Protein AF-A0A3Q9EYJ3-F1 (afdb_monomer)

Organism: NCBI:txid2496836

Solvent-accessible surface area (backbone atoms only — not comparable to full-atom values): 14145 Å² total; per-residue (Å²): 140,79,83,83,79,80,83,79,75,76,75,66,87,53,60,78,46,63,48,56,44,74,42,29,19,68,91,49,73,28,32,34,33,40,32,33,51,55,53,53,91,95,39,65,66,57,100,63,68,48,76,77,42,78,38,54,35,31,32,94,87,66,43,70,45,53,66,68,69,48,32,32,54,24,51,42,71,38,76,89,63,71,30,32,41,32,25,21,28,32,34,33,86,80,61,40,54,54,50,36,36,35,23,38,81,74,21,42,55,72,50,71,46,65,74,63,74,72,48,47,47,35,62,48,97,89,66,47,82,64,30,8,37,36,56,94,33,19,34,26,15,46,37,62,46,93,86,42,56,31,37,37,38,27,26,28,22,14,35,52,75,76,42,54,55,53,31,78,83,33,50,8,54,10,44,37,38,35,26,34,57,87,80,29,44,78,75,48,77,43,78,45,78,29,28,30,38,58,81,59,87,73,68,68,86,85,62,75,53,31,56,39,53,30,41,40,77,52,63,76,41,96,87,72,23,37,29,36,35,37,30,21,49,23,68,92,50,50,57,49,34,60,68,43,79,46,83,44,76,48,70,88,73,91,73,84,80,127

Mean predicted aligned error: 9.52 Å

Sequence (258 aa):
MRPARVLSGGLKAAALLVAVSDDRSENGKARFYTLRLPLHGTAFAHDWPEVESLTVLDDVTGEPFAPKAVDPEAIRWTPGGRSLLWTSEGAANSGQPALVREASPSGAYERELPLPESYAPVRSADGKLVAGVRNNQALEGLTLTPDGRKAVTVTENALVQDGPAASLTAKSPSRLLVTDRRTGEALAEHVYEVDPVSDAPTAPLPAPVNNVEGITWGPNLPGGSRSLVLVSDDNFGFNSGLTKFHLLSVGRGLTKHS

Structure (mmCIF, N/CA/C/O backbone):
data_AF-A0A3Q9EYJ3-F1
#
_entry.id   AF-A0A3Q9EYJ3-F1
#
loop_
_atom_site.group_PDB
_atom_site.id
_atom_site.type_symbol
_atom_site.label_atom_id
_atom_site.label_alt_id
_atom_site.label_comp_id
_atom_site.label_asym_id
_atom_site.label_entity_id
_atom_site.label_seq_id
_atom_site.pdbx_PDB_ins_code
_atom_sit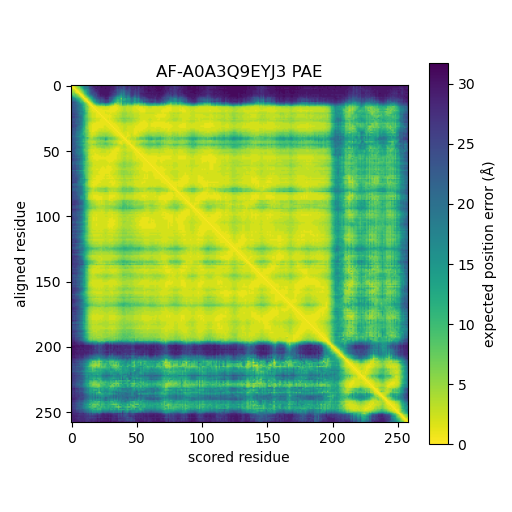e.Cartn_x
_atom_site.Cartn_y
_atom_site.Cartn_z
_atom_site.occupancy
_atom_site.B_iso_or_equiv
_atom_site.auth_seq_id
_atom_site.auth_comp_id
_atom_site.auth_asym_id
_atom_site.auth_atom_id
_atom_site.pdbx_PDB_model_num
ATOM 1 N N . MET A 1 1 ? 26.636 -5.175 -54.920 1.00 36.00 1 MET A N 1
ATOM 2 C CA . MET A 1 1 ? 26.708 -6.225 -53.885 1.00 36.00 1 MET A CA 1
ATOM 3 C C . MET A 1 1 ? 27.224 -5.562 -52.608 1.00 36.00 1 MET A C 1
ATOM 5 O O . MET A 1 1 ? 28.394 -5.221 -52.545 1.00 36.00 1 MET A O 1
ATOM 9 N N . ARG A 1 2 ? 26.332 -5.209 -51.671 1.00 25.05 2 ARG A N 1
ATOM 10 C CA . ARG A 1 2 ? 26.698 -4.665 -50.348 1.00 25.05 2 ARG A CA 1
ATOM 11 C C . ARG A 1 2 ? 26.652 -5.826 -49.348 1.00 25.05 2 ARG A C 1
ATOM 13 O O . ARG A 1 2 ? 25.727 -6.630 -49.469 1.00 25.05 2 ARG A O 1
ATOM 20 N N . PRO A 1 3 ? 27.601 -5.952 -48.409 1.00 30.25 3 PRO A N 1
ATOM 21 C CA . PRO A 1 3 ? 27.578 -7.054 -47.462 1.00 30.25 3 PRO A CA 1
ATOM 22 C C . PRO A 1 3 ? 26.399 -6.882 -46.499 1.00 30.25 3 PRO A C 1
ATOM 24 O O . PRO A 1 3 ? 26.091 -5.774 -46.054 1.00 30.25 3 PRO A O 1
ATOM 27 N N . ALA A 1 4 ? 25.730 -7.996 -46.213 1.00 30.11 4 ALA A N 1
ATOM 28 C CA . ALA A 1 4 ? 24.677 -8.084 -45.218 1.00 30.11 4 ALA A CA 1
ATOM 29 C C . ALA A 1 4 ? 25.250 -7.744 -43.837 1.00 30.11 4 ALA A C 1
ATOM 31 O O . ALA A 1 4 ? 26.211 -8.360 -43.377 1.00 30.11 4 ALA A O 1
ATOM 32 N N . ARG A 1 5 ? 24.655 -6.751 -43.173 1.00 31.94 5 ARG A N 1
ATOM 33 C CA . ARG A 1 5 ? 24.918 -6.467 -41.764 1.00 31.94 5 ARG A CA 1
ATOM 34 C C . ARG A 1 5 ? 24.190 -7.541 -40.958 1.00 31.94 5 ARG A C 1
ATOM 36 O O . ARG A 1 5 ? 22.963 -7.574 -40.947 1.00 31.94 5 ARG A O 1
ATOM 43 N N . VAL A 1 6 ? 24.943 -8.435 -40.328 1.00 32.06 6 VAL A N 1
ATOM 44 C CA . VAL A 1 6 ? 24.412 -9.355 -39.319 1.00 32.06 6 VAL A CA 1
ATOM 45 C C . VAL A 1 6 ? 23.941 -8.499 -38.141 1.00 32.06 6 VAL A C 1
ATOM 47 O O . VAL A 1 6 ? 24.752 -7.897 -37.444 1.00 32.06 6 VAL A O 1
ATOM 50 N N . LEU A 1 7 ? 22.625 -8.391 -37.955 1.00 40.22 7 LEU A N 1
ATOM 51 C CA . LEU A 1 7 ? 22.031 -7.887 -36.719 1.00 40.22 7 LEU A CA 1
ATOM 52 C C . LEU A 1 7 ? 22.089 -9.025 -35.696 1.00 40.22 7 LEU A C 1
ATOM 54 O O . LEU A 1 7 ? 21.176 -9.842 -35.604 1.00 40.22 7 LEU A O 1
ATOM 58 N N . SER A 1 8 ? 23.198 -9.122 -34.968 1.00 42.22 8 SER A N 1
ATOM 59 C CA . SER A 1 8 ? 23.311 -10.024 -33.827 1.00 42.22 8 SER A CA 1
ATOM 60 C C . SER A 1 8 ? 22.504 -9.459 -32.653 1.00 42.22 8 SER A C 1
ATOM 62 O O . SER A 1 8 ? 22.900 -8.457 -32.065 1.00 42.22 8 SER A O 1
ATOM 64 N N . GLY A 1 9 ? 21.371 -10.102 -32.351 1.00 39.25 9 GLY A N 1
ATOM 65 C CA . GLY A 1 9 ? 20.702 -10.096 -31.044 1.00 39.25 9 GLY A CA 1
ATOM 66 C C . GLY A 1 9 ? 20.317 -8.729 -30.481 1.00 39.25 9 GLY A C 1
ATOM 67 O O . GLY A 1 9 ? 20.937 -8.261 -29.533 1.00 39.25 9 GLY A O 1
ATOM 68 N N . GLY A 1 10 ? 19.272 -8.102 -31.027 1.00 38.34 10 GLY A N 1
ATOM 69 C CA . GLY A 1 10 ? 18.696 -6.893 -30.433 1.00 38.34 10 GLY A CA 1
ATOM 70 C C . GLY A 1 10 ? 18.220 -7.141 -28.998 1.00 38.34 10 GLY A C 1
ATOM 71 O O . GLY A 1 10 ? 17.573 -8.159 -28.736 1.00 38.34 10 GLY A O 1
ATOM 72 N N . LEU A 1 11 ? 18.520 -6.206 -28.086 1.00 39.34 11 LEU A N 1
ATOM 73 C CA . LEU A 1 11 ? 17.860 -6.136 -26.782 1.00 39.34 11 LEU A CA 1
ATOM 74 C C . LEU A 1 11 ? 16.346 -6.242 -27.010 1.00 39.34 11 LEU A C 1
ATOM 76 O O . LEU A 1 11 ? 15.758 -5.430 -27.727 1.00 39.34 11 LEU A O 1
ATOM 80 N N . LYS A 1 12 ? 15.707 -7.255 -26.419 1.00 45.19 12 LYS A N 1
ATOM 81 C CA . LYS A 1 12 ? 14.246 -7.260 -26.296 1.00 45.19 12 LYS A CA 1
ATOM 82 C C . LYS A 1 12 ? 13.845 -6.115 -25.364 1.00 45.19 12 LYS A C 1
ATOM 84 O O . LYS A 1 12 ? 14.620 -5.754 -24.482 1.00 45.19 12 LYS A O 1
ATOM 89 N N . ALA A 1 13 ? 12.655 -5.550 -25.577 1.00 45.97 13 ALA A N 1
ATOM 90 C CA . ALA A 1 13 ? 12.110 -4.484 -24.740 1.00 45.97 13 ALA A CA 1
ATOM 91 C C . ALA A 1 13 ? 12.243 -4.865 -23.258 1.00 45.97 13 ALA A C 1
ATOM 93 O O . ALA A 1 13 ? 11.673 -5.866 -22.822 1.00 45.97 13 ALA A O 1
ATOM 94 N N . ALA A 1 14 ? 13.047 -4.106 -22.516 1.00 55.81 14 ALA A N 1
ATOM 95 C CA . ALA A 1 14 ? 13.171 -4.287 -21.082 1.00 55.81 14 ALA A CA 1
ATOM 96 C C . ALA A 1 14 ? 11.820 -3.964 -20.429 1.00 55.81 14 ALA A C 1
ATOM 98 O O . ALA A 1 14 ? 11.146 -3.011 -20.826 1.00 55.81 14 ALA A O 1
ATOM 99 N N . ALA A 1 15 ? 11.405 -4.770 -19.454 1.00 62.66 15 ALA A N 1
ATOM 100 C CA . ALA A 1 15 ? 10.234 -4.440 -18.656 1.00 62.66 15 ALA A CA 1
ATOM 101 C C . ALA A 1 15 ? 10.547 -3.192 -17.819 1.00 62.66 15 ALA A C 1
ATOM 103 O O . ALA A 1 15 ? 11.580 -3.147 -17.146 1.00 62.66 15 ALA A O 1
ATOM 104 N N . LEU A 1 16 ? 9.664 -2.193 -17.881 1.00 75.69 16 LEU A N 1
ATOM 105 C CA . LEU A 1 16 ? 9.685 -1.057 -16.966 1.00 75.69 16 LEU A CA 1
ATOM 106 C C . LEU A 1 16 ? 8.936 -1.448 -15.698 1.00 75.69 16 LEU A C 1
ATOM 108 O O . LEU A 1 16 ? 7.763 -1.825 -15.747 1.00 75.69 16 LEU A O 1
ATOM 112 N N . LEU A 1 17 ? 9.631 -1.366 -14.574 1.00 84.88 17 LEU A N 1
ATOM 113 C CA . LEU A 1 17 ? 9.082 -1.582 -13.246 1.00 84.88 17 LEU A CA 1
ATOM 114 C C . LEU A 1 17 ? 8.995 -0.253 -12.504 1.00 84.88 17 LEU A C 1
ATOM 116 O O . LEU A 1 17 ? 9.641 0.729 -12.870 1.00 84.88 17 LEU A O 1
ATOM 120 N N . VAL A 1 18 ? 8.185 -0.238 -11.453 1.00 90.81 18 VAL A N 1
ATOM 121 C CA . VAL A 1 18 ? 8.146 0.860 -10.494 1.00 90.81 18 VAL A CA 1
ATOM 122 C C . VAL A 1 18 ? 8.364 0.313 -9.093 1.00 90.81 18 VAL A C 1
ATOM 124 O O . VAL A 1 18 ? 7.827 -0.741 -8.753 1.00 90.81 18 VAL A O 1
ATOM 127 N N . ALA A 1 19 ? 9.160 1.028 -8.308 1.00 89.38 19 ALA A N 1
ATOM 128 C CA . ALA A 1 19 ? 9.391 0.770 -6.892 1.00 89.38 19 ALA A CA 1
ATOM 129 C C . ALA A 1 19 ? 9.179 2.067 -6.110 1.00 89.38 19 ALA A C 1
ATOM 131 O O . ALA A 1 19 ? 9.495 3.138 -6.623 1.00 89.38 19 ALA A O 1
ATOM 132 N N . VAL A 1 20 ? 8.650 1.992 -4.895 1.00 95.31 20 VAL A N 1
ATOM 133 C CA . VAL A 1 20 ? 8.475 3.152 -4.012 1.00 95.31 20 VAL A CA 1
ATOM 134 C C . VAL A 1 20 ? 9.460 3.047 -2.856 1.00 95.31 20 VAL A C 1
ATOM 136 O O . VAL A 1 20 ? 9.874 1.949 -2.499 1.00 95.31 20 VAL A O 1
ATOM 139 N N . SER A 1 21 ? 9.903 4.189 -2.340 1.00 91.94 21 SER A N 1
ATOM 140 C CA . SER A 1 21 ? 10.642 4.218 -1.084 1.00 91.94 21 SER A CA 1
ATOM 141 C C . SER A 1 21 ? 9.658 4.228 0.075 1.00 91.94 21 SER A C 1
ATOM 143 O O . SER A 1 21 ? 8.925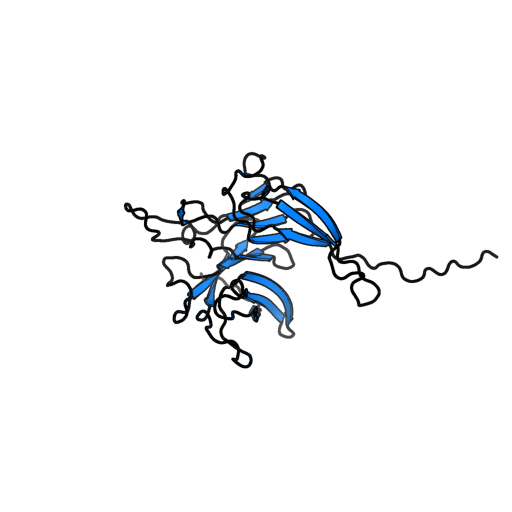 5.207 0.211 1.00 91.94 21 SER A O 1
ATOM 145 N N . ASP A 1 22 ? 9.769 3.235 0.948 1.00 89.56 22 ASP A N 1
ATOM 146 C CA . ASP A 1 22 ? 9.164 3.212 2.284 1.00 89.56 22 ASP A CA 1
ATOM 147 C C . ASP A 1 22 ? 9.954 4.105 3.268 1.00 89.56 22 ASP A C 1
ATOM 149 O O . ASP A 1 22 ? 10.414 3.739 4.338 1.00 89.56 22 ASP A O 1
ATOM 153 N N . ASP A 1 23 ? 10.282 5.316 2.824 1.00 89.56 23 ASP A N 1
ATOM 154 C CA . ASP A 1 23 ? 10.827 6.331 3.717 1.00 89.56 23 ASP A CA 1
ATOM 155 C C . ASP A 1 23 ? 9.707 7.324 3.955 1.00 89.56 23 ASP A C 1
ATOM 157 O O . ASP A 1 23 ? 9.113 7.831 2.995 1.00 89.56 23 ASP A O 1
ATOM 161 N N . ARG A 1 24 ? 9.469 7.657 5.225 1.00 94.19 24 ARG A N 1
ATOM 162 C CA . ARG A 1 24 ? 8.378 8.535 5.678 1.00 94.19 24 ARG A CA 1
ATOM 163 C C . ARG A 1 24 ? 8.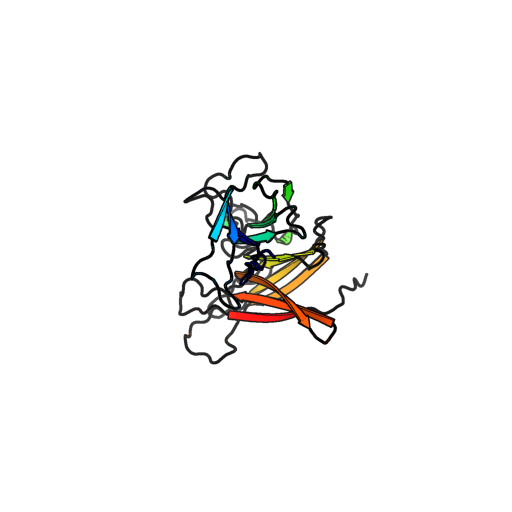546 10.003 5.290 1.00 94.19 24 ARG A C 1
ATOM 165 O O . ARG A 1 24 ? 8.141 10.923 5.992 1.00 94.19 24 ARG A O 1
ATOM 172 N N . SER A 1 25 ? 9.261 10.254 4.209 1.00 94.44 25 SER A N 1
ATOM 173 C CA . SER A 1 25 ? 9.909 11.509 3.889 1.00 94.44 25 SER A CA 1
ATOM 174 C C . SER A 1 25 ? 10.904 12.003 4.965 1.00 94.44 25 SER A C 1
ATOM 176 O O . SER A 1 25 ? 11.162 13.206 5.061 1.00 94.44 25 SER A O 1
ATOM 178 N N . GLU A 1 26 ? 11.415 11.110 5.825 1.00 93.81 26 GLU A N 1
ATOM 179 C CA . GLU A 1 26 ? 12.298 11.462 6.948 1.00 93.81 26 GLU A CA 1
ATOM 180 C C . GLU A 1 26 ? 13.759 11.606 6.509 1.00 93.81 26 GLU A C 1
ATOM 182 O O . GLU A 1 26 ? 14.418 12.578 6.881 1.00 93.81 26 GLU A O 1
ATOM 187 N N . ASN A 1 27 ? 14.257 10.670 5.698 1.00 89.69 27 ASN A N 1
ATOM 188 C CA . ASN A 1 27 ? 15.658 10.631 5.266 1.00 89.69 27 ASN A CA 1
ATOM 189 C C . ASN A 1 27 ? 15.856 11.127 3.824 1.00 89.69 27 ASN A C 1
ATOM 191 O O . ASN A 1 27 ? 16.974 11.403 3.390 1.00 89.69 27 ASN A O 1
ATOM 195 N N . GLY A 1 28 ? 14.768 11.274 3.076 1.00 89.88 28 GLY A N 1
ATOM 196 C CA . GLY A 1 28 ? 14.695 11.924 1.776 1.00 89.88 28 GLY A CA 1
ATOM 197 C C . GLY A 1 28 ? 13.255 12.332 1.492 1.00 89.88 28 GLY A C 1
ATOM 198 O O . GLY A 1 28 ? 12.376 12.080 2.294 1.00 89.88 28 GLY A O 1
ATOM 199 N N . LYS A 1 29 ? 12.973 12.966 0.352 1.00 97.06 29 LYS A N 1
ATOM 200 C CA . LYS A 1 29 ? 11.574 13.220 -0.037 1.00 97.06 29 LYS A CA 1
ATOM 201 C C . LYS A 1 29 ? 10.860 11.896 -0.334 1.00 97.06 29 LYS A C 1
ATOM 203 O O . LYS A 1 29 ? 11.503 10.974 -0.848 1.00 97.06 29 LYS A O 1
ATOM 208 N N . ALA A 1 30 ? 9.555 11.815 -0.080 1.00 97.00 30 ALA A N 1
ATOM 209 C CA . ALA A 1 30 ? 8.728 10.708 -0.570 1.00 97.00 30 ALA A CA 1
ATOM 210 C C . ALA A 1 30 ? 8.879 10.574 -2.094 1.00 97.00 30 ALA A C 1
ATOM 212 O O . ALA A 1 30 ? 8.863 11.574 -2.817 1.00 97.00 30 ALA A O 1
ATOM 213 N N . ARG A 1 31 ? 9.123 9.356 -2.587 1.00 97.88 31 ARG A N 1
ATOM 214 C CA . ARG A 1 31 ? 9.643 9.148 -3.946 1.00 97.88 31 ARG A CA 1
ATOM 215 C C . ARG A 1 31 ? 9.398 7.742 -4.470 1.00 97.88 31 ARG A C 1
ATOM 217 O O . ARG A 1 31 ? 9.338 6.784 -3.702 1.00 97.88 31 ARG A O 1
ATOM 224 N N . PHE A 1 32 ? 9.373 7.622 -5.790 1.00 96.25 32 PHE A N 1
ATOM 225 C CA . PHE A 1 32 ? 9.406 6.346 -6.491 1.00 96.25 32 PHE A CA 1
ATOM 226 C C . PHE A 1 32 ? 10.508 6.314 -7.552 1.00 96.25 32 PHE A C 1
ATOM 228 O O . PHE A 1 32 ? 11.044 7.344 -7.965 1.00 96.25 32 PHE A O 1
ATOM 235 N N . TYR A 1 33 ? 10.831 5.108 -8.001 1.00 91.94 33 TYR A N 1
ATOM 236 C CA . TYR A 1 33 ? 11.849 4.817 -8.993 1.00 91.94 33 TYR A CA 1
ATOM 237 C C . TYR A 1 33 ? 11.222 4.121 -10.190 1.00 91.94 33 TYR A C 1
ATOM 239 O O . TYR A 1 33 ? 10.495 3.140 -10.024 1.00 91.94 33 TYR A O 1
ATOM 247 N N . THR A 1 34 ? 11.553 4.584 -11.393 1.00 87.50 34 THR A N 1
ATOM 248 C CA . THR A 1 34 ? 11.323 3.802 -12.611 1.00 87.50 34 THR A CA 1
ATOM 249 C C . THR A 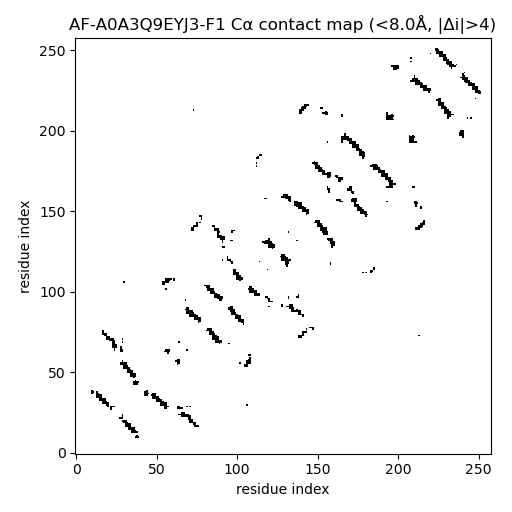1 34 ? 12.559 2.955 -12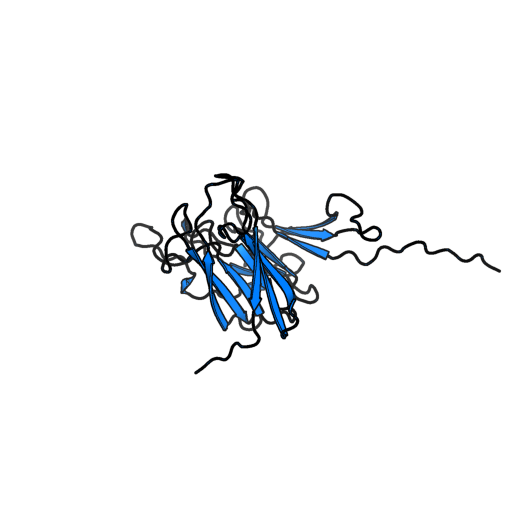.855 1.00 87.50 34 THR A C 1
ATOM 251 O O . THR A 1 34 ? 13.667 3.483 -12.965 1.00 87.50 34 THR A O 1
ATOM 254 N N . LEU A 1 35 ? 12.378 1.640 -12.915 1.00 82.25 35 LEU A N 1
ATOM 255 C CA . LEU A 1 35 ? 13.465 0.677 -13.028 1.00 82.25 35 LEU A CA 1
ATOM 256 C C . LEU A 1 35 ? 13.387 -0.066 -14.353 1.00 82.25 35 LEU A C 1
ATOM 258 O O . LEU A 1 35 ? 12.306 -0.415 -14.832 1.00 82.25 35 LEU A O 1
ATOM 262 N N . ARG A 1 36 ? 14.553 -0.379 -14.903 1.00 78.81 36 ARG A N 1
ATOM 263 C CA . ARG A 1 36 ? 14.705 -1.205 -16.089 1.00 78.81 36 ARG A CA 1
ATOM 264 C C . ARG A 1 36 ? 15.514 -2.444 -15.745 1.00 78.81 36 ARG A C 1
ATOM 266 O O . ARG A 1 36 ? 16.561 -2.365 -15.110 1.00 78.81 36 ARG A O 1
ATOM 273 N N . LEU A 1 37 ? 15.022 -3.595 -16.189 1.00 73.56 37 LEU A N 1
ATOM 274 C CA . LEU A 1 37 ? 15.715 -4.873 -16.044 1.00 73.56 37 LEU A CA 1
ATOM 275 C C . LEU A 1 37 ? 16.281 -5.307 -17.402 1.00 73.56 37 LEU A C 1
ATOM 277 O O . LEU A 1 37 ? 15.558 -5.931 -18.188 1.00 73.56 37 LEU A O 1
ATOM 281 N N . PRO A 1 38 ? 17.534 -4.946 -17.735 1.00 69.69 38 PRO A N 1
ATOM 282 C CA . PRO A 1 38 ? 18.140 -5.345 -18.998 1.00 69.69 38 PRO A CA 1
ATOM 283 C C . PRO A 1 38 ? 18.341 -6.866 -19.048 1.00 69.69 38 PRO A C 1
ATOM 285 O O . PRO A 1 38 ? 18.796 -7.483 -18.084 1.00 69.69 38 PRO A O 1
ATOM 288 N N . LEU A 1 39 ? 18.020 -7.474 -20.194 1.00 66.56 39 LEU A N 1
ATOM 289 C CA . LEU A 1 39 ? 18.182 -8.910 -20.441 1.00 66.56 39 LEU A CA 1
ATOM 290 C C . LEU A 1 39 ? 19.191 -9.165 -21.565 1.00 66.56 39 LEU A C 1
ATOM 292 O O . LEU A 1 39 ? 19.133 -8.527 -22.618 1.00 66.56 39 LEU A O 1
ATOM 296 N N . HIS A 1 40 ? 20.043 -10.172 -21.378 1.00 63.62 40 HIS A N 1
ATOM 297 C CA . HIS A 1 40 ? 20.877 -10.765 -22.419 1.00 63.62 40 HIS A CA 1
ATOM 298 C C . HIS A 1 40 ? 20.479 -12.239 -22.605 1.00 63.62 40 HIS A C 1
ATOM 300 O O . HIS A 1 40 ? 20.784 -13.108 -21.788 1.00 63.62 40 HIS A O 1
ATOM 306 N N . GLY A 1 41 ? 19.732 -12.529 -23.676 1.00 72.25 41 GLY A N 1
ATOM 307 C CA . GLY A 1 41 ? 19.130 -13.850 -23.878 1.00 72.25 41 GLY A CA 1
ATOM 308 C C . GLY A 1 41 ? 18.020 -14.129 -22.859 1.00 72.25 41 GLY A C 1
ATOM 309 O O . GLY A 1 41 ? 16.979 -13.475 -22.892 1.00 72.25 41 GLY A O 1
ATOM 310 N N . THR A 1 42 ? 18.230 -15.117 -21.987 1.00 67.19 42 THR A N 1
ATOM 311 C CA . THR A 1 42 ? 17.310 -15.503 -20.898 1.00 67.19 42 THR A CA 1
ATOM 312 C C . THR A 1 42 ? 17.817 -15.105 -19.508 1.00 67.19 42 THR A C 1
ATOM 314 O O . THR A 1 42 ? 17.204 -15.492 -18.518 1.00 67.19 42 THR A O 1
ATOM 317 N N . ALA A 1 43 ? 18.932 -14.376 -19.422 1.00 58.84 43 ALA A N 1
ATOM 318 C CA . ALA A 1 43 ? 19.524 -13.914 -18.168 1.00 58.84 43 ALA A CA 1
ATOM 319 C C . ALA A 1 43 ? 19.467 -12.383 -18.066 1.00 58.84 43 ALA A C 1
ATOM 321 O O . ALA A 1 43 ? 19.392 -11.694 -19.087 1.00 58.84 43 ALA A O 1
ATOM 322 N N . PHE A 1 44 ? 19.529 -11.853 -16.842 1.00 61.75 44 PHE A N 1
ATOM 323 C CA . PHE A 1 44 ? 19.770 -10.427 -16.626 1.00 61.75 44 PHE A CA 1
ATOM 324 C C . PHE A 1 44 ? 21.163 -10.043 -17.126 1.00 61.75 44 PHE A C 1
ATOM 326 O O . PHE A 1 44 ? 22.094 -10.847 -17.077 1.00 61.75 44 PHE A O 1
ATOM 333 N N . ALA A 1 45 ? 21.297 -8.825 -17.648 1.00 67.00 45 ALA A N 1
ATOM 334 C CA . ALA A 1 45 ? 22.585 -8.332 -18.125 1.00 67.00 45 ALA A CA 1
ATOM 335 C C . ALA A 1 45 ? 23.560 -8.056 -16.965 1.00 67.00 45 ALA A C 1
ATOM 337 O O . ALA A 1 45 ? 24.765 -8.229 -17.143 1.00 67.00 45 ALA A O 1
ATOM 338 N N . HIS A 1 46 ? 23.034 -7.670 -15.795 1.00 71.62 46 HIS A N 1
ATOM 339 C CA . HIS A 1 46 ? 23.772 -7.339 -14.572 1.00 71.62 46 HIS A CA 1
ATOM 340 C C . HIS A 1 46 ? 22.965 -7.749 -13.325 1.00 71.62 46 HIS A C 1
ATOM 342 O O . HIS A 1 46 ? 21.764 -8.003 -13.427 1.00 71.62 46 HIS A O 1
ATOM 348 N N . ASP A 1 47 ? 23.612 -7.770 -12.155 1.00 64.88 47 ASP A N 1
ATOM 349 C CA . ASP A 1 47 ? 23.008 -8.191 -10.875 1.00 64.88 47 ASP A CA 1
ATOM 350 C C . ASP A 1 47 ? 22.086 -7.132 -10.239 1.00 64.88 47 ASP A C 1
ATOM 352 O O . ASP A 1 47 ? 21.475 -7.375 -9.200 1.00 64.88 47 ASP A O 1
ATOM 356 N N . TRP A 1 48 ? 21.976 -5.947 -10.844 1.00 66.38 48 TRP A N 1
ATOM 357 C CA . TRP A 1 48 ? 21.165 -4.834 -10.351 1.00 66.38 48 TRP A CA 1
ATOM 358 C C . TRP A 1 48 ? 20.273 -4.247 -11.455 1.00 66.38 48 TRP A C 1
ATOM 360 O O . TRP A 1 48 ? 20.625 -4.314 -12.638 1.00 66.38 48 TRP A O 1
ATOM 370 N N . PRO A 1 49 ? 19.124 -3.641 -11.094 1.00 74.19 49 PRO A N 1
ATOM 371 C CA . PRO A 1 49 ? 18.314 -2.879 -12.036 1.00 74.19 49 PRO A CA 1
ATOM 372 C C . PRO A 1 49 ? 19.031 -1.600 -12.483 1.00 74.19 49 PRO A C 1
ATOM 374 O O . PRO A 1 49 ? 19.757 -0.967 -11.717 1.00 74.19 49 PRO A O 1
ATOM 377 N N . GLU A 1 50 ? 18.758 -1.160 -13.707 1.00 77.88 50 GLU A N 1
ATOM 378 C CA . GLU A 1 50 ? 19.067 0.204 -14.131 1.00 77.88 50 GLU A CA 1
ATOM 379 C C . GLU A 1 50 ? 17.982 1.148 -13.593 1.00 77.88 50 GLU A C 1
ATOM 381 O O . GLU A 1 50 ? 16.789 0.924 -13.813 1.00 77.88 50 GLU A O 1
ATOM 386 N N . VAL A 1 51 ? 18.381 2.212 -12.894 1.00 81.69 51 VAL A N 1
ATOM 387 C CA . VAL A 1 51 ? 17.457 3.261 -12.442 1.00 81.69 51 VAL A CA 1
ATOM 388 C C . VAL A 1 51 ? 17.294 4.279 -13.566 1.00 81.69 51 VAL A C 1
ATOM 390 O O . VAL A 1 51 ? 18.232 5.001 -13.893 1.00 81.69 51 VAL A O 1
ATOM 393 N N . GLU A 1 52 ? 16.107 4.335 -14.165 1.00 86.38 52 GLU A N 1
ATOM 394 C CA . GLU A 1 52 ? 15.792 5.281 -15.239 1.00 86.38 52 GLU A CA 1
ATOM 395 C C . GLU A 1 52 ? 15.435 6.660 -14.687 1.00 86.38 52 GLU A C 1
ATOM 397 O O . GLU A 1 52 ? 15.864 7.681 -15.223 1.00 86.38 52 GLU A O 1
ATOM 402 N N . SER A 1 53 ? 14.675 6.696 -13.592 1.00 89.00 53 SER A N 1
ATOM 403 C CA . SER A 1 53 ? 14.322 7.940 -12.915 1.00 89.00 53 SER A CA 1
ATOM 404 C C . SER A 1 53 ? 14.090 7.732 -11.424 1.00 89.00 53 SER A C 1
ATOM 406 O O . SER A 1 53 ? 13.691 6.652 -10.989 1.00 89.00 53 SER A O 1
ATOM 408 N N . LEU A 1 54 ? 14.299 8.806 -10.664 1.00 94.75 54 LEU A N 1
ATOM 409 C CA . LEU A 1 54 ? 13.772 9.007 -9.318 1.00 94.75 54 LEU A CA 1
ATOM 410 C C . LEU A 1 54 ? 12.793 10.176 -9.408 1.00 94.75 54 LEU A C 1
ATOM 412 O O . LEU A 1 54 ? 13.171 11.262 -9.849 1.00 94.75 54 LEU A O 1
ATOM 416 N N . THR A 1 55 ? 11.555 9.950 -8.990 1.00 97.62 55 THR A N 1
ATOM 417 C CA . THR A 1 55 ? 10.479 10.938 -9.048 1.00 97.62 55 THR A CA 1
ATOM 418 C C . THR A 1 55 ? 9.947 11.192 -7.643 1.00 97.62 55 THR A C 1
ATOM 420 O O . THR A 1 55 ? 9.640 10.248 -6.918 1.00 97.62 55 THR A O 1
ATOM 423 N N . VAL A 1 56 ? 9.858 12.462 -7.247 1.00 98.38 56 VAL A N 1
ATOM 424 C CA . VAL A 1 56 ? 9.275 12.876 -5.960 1.00 98.38 56 VAL A CA 1
ATOM 425 C C . VAL A 1 56 ? 7.755 12.778 -6.042 1.00 98.38 56 VAL A C 1
ATOM 427 O O . VAL A 1 56 ? 7.188 13.124 -7.070 1.00 98.38 56 VAL A O 1
ATOM 430 N N . LEU A 1 57 ? 7.116 12.288 -4.981 1.00 98.50 57 LEU A N 1
ATOM 431 C CA . LEU A 1 57 ? 5.663 12.287 -4.836 1.00 98.50 57 LEU A CA 1
ATOM 432 C C . LEU A 1 57 ? 5.216 13.575 -4.145 1.00 98.50 57 LEU A C 1
ATOM 434 O O . LEU A 1 57 ? 5.740 13.920 -3.082 1.00 98.50 57 LEU A O 1
ATOM 438 N N . ASP A 1 58 ? 4.223 14.234 -4.730 1.00 98.25 58 ASP A N 1
ATOM 439 C CA . ASP A 1 58 ? 3.651 15.460 -4.188 1.00 98.25 58 ASP A CA 1
ATOM 440 C C . ASP A 1 58 ? 2.428 15.165 -3.304 1.00 98.25 58 ASP A C 1
ATOM 442 O O . ASP A 1 58 ? 1.675 14.195 -3.487 1.00 98.25 58 ASP A O 1
ATOM 446 N N . ASP A 1 59 ? 2.220 16.034 -2.323 1.00 97.19 59 ASP A N 1
ATOM 447 C CA . ASP A 1 59 ? 1.017 16.087 -1.520 1.00 97.19 59 ASP A CA 1
ATOM 448 C C . ASP A 1 59 ? -0.159 16.710 -2.301 1.00 97.19 59 ASP A C 1
ATOM 450 O O . ASP A 1 59 ? -0.068 17.046 -3.484 1.00 97.19 59 ASP A O 1
ATOM 454 N N . VAL A 1 60 ? -1.309 16.852 -1.640 1.00 97.06 60 VAL A N 1
ATOM 455 C CA . VAL A 1 60 ? -2.531 17.383 -2.274 1.00 97.06 60 VAL A CA 1
ATOM 456 C C . VAL A 1 60 ? -2.429 18.860 -2.672 1.00 97.06 60 VAL A C 1
ATOM 458 O O . VAL A 1 60 ? -3.287 19.354 -3.402 1.00 97.06 60 VAL A O 1
ATOM 461 N N . THR A 1 61 ? -1.414 19.574 -2.183 1.00 97.69 61 THR A N 1
ATOM 462 C CA . THR A 1 61 ? -1.133 20.974 -2.519 1.00 97.69 61 THR A CA 1
ATOM 463 C C . THR A 1 61 ? -0.177 21.113 -3.704 1.00 97.69 61 THR A C 1
ATOM 465 O O . THR A 1 61 ? -0.032 22.214 -4.233 1.00 97.69 61 THR A O 1
ATOM 468 N N . GLY A 1 62 ? 0.409 20.003 -4.173 1.00 97.44 62 GLY A N 1
ATOM 469 C CA . GLY A 1 62 ? 1.418 19.990 -5.233 1.00 97.44 62 GLY A CA 1
ATOM 470 C C . GLY A 1 62 ? 2.840 20.235 -4.726 1.00 97.44 62 GLY A C 1
ATOM 471 O O . GLY A 1 62 ? 3.735 20.463 -5.534 1.00 97.44 62 GLY A O 1
ATOM 472 N N . GLU A 1 63 ? 3.047 20.198 -3.409 1.00 98.25 63 GLU A N 1
ATOM 473 C CA . GLU A 1 63 ? 4.362 20.312 -2.785 1.00 98.25 63 GLU A CA 1
ATOM 474 C C . GLU A 1 63 ? 4.860 18.933 -2.335 1.00 98.25 63 GLU A C 1
ATOM 476 O O . GLU A 1 63 ? 4.057 18.056 -2.014 1.00 98.25 63 GLU A O 1
ATOM 481 N N . PRO A 1 64 ? 6.179 18.706 -2.243 1.00 97.75 64 PRO A N 1
ATOM 482 C CA . PRO A 1 64 ? 6.701 17.485 -1.645 1.00 97.75 64 PRO A CA 1
ATOM 483 C C . PRO A 1 64 ? 6.209 17.308 -0.205 1.00 97.75 64 PRO A C 1
ATOM 485 O O . PRO A 1 64 ? 6.183 18.269 0.566 1.00 97.75 64 PRO A O 1
ATOM 488 N N . PHE A 1 65 ? 5.910 16.066 0.184 1.00 97.06 65 PHE A N 1
ATOM 489 C CA . PHE A 1 65 ? 5.500 15.758 1.554 1.00 97.06 65 PHE A CA 1
ATOM 490 C C . PHE A 1 65 ? 6.496 16.282 2.598 1.00 97.06 65 PHE A C 1
ATOM 492 O O . PHE A 1 65 ? 7.716 16.174 2.447 1.00 97.06 65 PHE A O 1
ATOM 499 N N . ALA A 1 66 ? 5.957 16.812 3.696 1.00 96.81 66 ALA A N 1
ATOM 500 C CA . ALA A 1 66 ? 6.748 17.133 4.874 1.00 96.81 66 ALA A CA 1
ATOM 501 C C . ALA A 1 66 ? 7.310 15.849 5.527 1.00 96.81 66 ALA A C 1
ATOM 503 O O . ALA A 1 66 ? 6.729 14.769 5.375 1.00 96.81 66 ALA A O 1
ATOM 504 N N . PRO A 1 67 ? 8.406 15.943 6.302 1.00 95.69 67 PRO A N 1
ATOM 505 C CA . PRO A 1 67 ? 8.925 14.799 7.040 1.00 95.69 67 PRO A CA 1
ATOM 506 C C . PRO A 1 67 ? 7.863 14.166 7.941 1.00 95.69 67 PRO A C 1
ATOM 508 O O . PRO A 1 67 ? 7.184 14.863 8.695 1.00 95.69 67 PRO A O 1
ATOM 511 N N . LYS A 1 68 ? 7.752 12.838 7.876 1.00 93.06 68 LYS A N 1
ATOM 512 C CA . LYS A 1 68 ? 6.783 11.995 8.595 1.00 93.06 68 LYS A CA 1
ATOM 513 C C . LYS A 1 68 ? 5.319 12.232 8.229 1.00 93.06 68 LYS A C 1
ATOM 515 O O . LYS A 1 68 ? 4.441 11.825 8.978 1.00 93.06 68 LYS A O 1
ATOM 520 N N . ALA A 1 69 ? 5.050 12.879 7.093 1.00 93.88 69 ALA A N 1
ATOM 521 C CA . ALA A 1 69 ? 3.692 13.164 6.624 1.00 93.88 69 ALA A CA 1
ATOM 522 C C . ALA A 1 69 ? 3.148 12.129 5.625 1.00 93.88 69 ALA A C 1
ATOM 524 O O . ALA A 1 69 ? 2.066 12.321 5.071 1.00 93.88 69 ALA A O 1
ATOM 525 N N . VAL A 1 70 ? 3.876 11.038 5.381 1.00 95.25 70 VAL A N 1
ATOM 526 C CA . VAL A 1 70 ? 3.477 9.909 4.528 1.00 95.25 70 VAL A CA 1
ATOM 527 C C . VAL A 1 70 ? 4.325 8.693 4.880 1.00 95.25 70 VAL A C 1
ATOM 529 O O . VAL A 1 70 ? 5.362 8.862 5.511 1.00 95.25 70 VAL A O 1
ATOM 532 N N . ASP A 1 71 ? 3.879 7.512 4.477 1.00 95.75 71 ASP A N 1
ATOM 533 C CA . ASP A 1 71 ? 4.497 6.216 4.777 1.00 95.75 71 ASP A CA 1
ATOM 534 C C . ASP A 1 71 ? 4.237 5.235 3.619 1.00 95.75 71 ASP A C 1
ATOM 536 O O . ASP A 1 71 ? 3.202 4.567 3.634 1.00 95.75 71 ASP A O 1
ATOM 540 N N . PRO A 1 72 ? 4.957 5.351 2.486 1.00 96.25 72 PRO A N 1
ATOM 541 C CA . PRO A 1 72 ? 4.564 4.694 1.239 1.00 96.25 72 PRO A CA 1
ATOM 542 C C . PRO A 1 72 ? 4.975 3.215 1.161 1.00 96.25 72 PRO A C 1
ATOM 544 O O . PRO A 1 72 ? 6.162 2.927 1.109 1.00 96.25 72 PRO A O 1
ATOM 547 N N . GLU A 1 73 ? 4.018 2.311 0.940 1.00 94.94 73 GLU A N 1
ATOM 548 C CA . GLU A 1 73 ? 4.294 0.861 1.006 1.00 94.94 73 GLU A CA 1
ATOM 549 C C . GLU A 1 73 ? 4.312 0.170 -0.360 1.00 94.94 73 GLU A C 1
ATOM 551 O O . GLU A 1 73 ? 5.260 -0.511 -0.757 1.00 94.94 73 GLU A O 1
ATOM 556 N N . ALA A 1 74 ? 3.269 0.383 -1.166 1.00 96.38 74 ALA A N 1
ATOM 557 C CA . ALA A 1 74 ? 3.130 -0.285 -2.453 1.00 96.38 74 ALA A CA 1
ATOM 558 C C . ALA A 1 74 ? 2.836 0.693 -3.583 1.00 96.38 74 ALA A C 1
ATOM 560 O O . ALA A 1 74 ? 2.129 1.680 -3.420 1.00 96.38 74 ALA A O 1
ATOM 561 N N . ILE A 1 75 ? 3.332 0.382 -4.784 1.00 97.19 75 ILE A N 1
ATOM 562 C CA . ILE A 1 75 ? 3.109 1.181 -5.995 1.00 97.19 75 ILE A CA 1
ATOM 563 C C . ILE A 1 75 ? 2.936 0.304 -7.235 1.00 97.19 75 ILE A C 1
ATOM 565 O O . ILE A 1 75 ? 3.577 -0.741 -7.382 1.00 97.19 75 ILE A O 1
ATOM 569 N N . ARG A 1 76 ? 2.055 0.715 -8.151 1.00 95.50 76 ARG A N 1
ATOM 570 C CA . ARG A 1 76 ? 1.788 0.039 -9.427 1.00 95.50 76 ARG A CA 1
ATOM 571 C C . ARG A 1 76 ? 1.514 1.052 -10.534 1.00 95.50 76 ARG A C 1
ATOM 573 O O . ARG A 1 76 ? 0.703 1.958 -10.364 1.00 95.50 76 ARG A O 1
ATOM 580 N N . TRP A 1 77 ? 2.094 0.831 -11.713 1.00 93.44 77 TRP A N 1
ATOM 581 C CA . TRP A 1 77 ? 1.630 1.490 -12.935 1.00 93.44 77 TRP A CA 1
ATOM 582 C C . TRP A 1 77 ? 0.175 1.115 -13.219 1.00 93.44 77 TRP A C 1
ATOM 584 O O . TRP A 1 77 ? -0.196 -0.062 -13.167 1.00 93.44 77 TRP A O 1
ATOM 594 N N . THR A 1 78 ? -0.646 2.093 -13.591 1.00 92.69 78 THR A N 1
ATOM 595 C CA . THR A 1 78 ? -1.942 1.798 -14.205 1.00 92.69 78 THR A CA 1
ATOM 596 C C . THR A 1 78 ? -1.743 1.283 -15.638 1.00 92.69 78 THR A C 1
ATOM 598 O O . THR A 1 78 ? -0.710 1.554 -16.260 1.00 92.69 78 THR A O 1
ATOM 601 N N . PRO A 1 79 ? -2.693 0.508 -16.206 1.00 88.00 79 PRO A N 1
ATOM 602 C CA . PRO A 1 79 ? -2.547 -0.001 -17.565 1.00 88.00 79 PRO A CA 1
ATOM 603 C C . PRO A 1 79 ? -2.272 1.110 -18.580 1.00 88.00 79 PRO A C 1
ATOM 605 O O . PRO A 1 79 ? -2.975 2.119 -18.628 1.00 88.00 79 PRO A O 1
ATOM 608 N N . GLY A 1 80 ? -1.242 0.900 -19.400 1.00 85.25 80 GLY A N 1
ATOM 609 C CA . GLY A 1 80 ? -0.767 1.888 -20.367 1.00 85.25 80 GLY A CA 1
ATOM 610 C C . GLY A 1 80 ? 0.162 2.961 -19.788 1.00 85.25 80 GLY A C 1
ATOM 611 O O . GLY A 1 80 ? 0.532 3.859 -20.534 1.00 85.25 80 GLY A O 1
ATOM 612 N N . GLY A 1 81 ? 0.537 2.888 -18.503 1.00 86.44 81 GLY A N 1
ATOM 613 C CA . GLY A 1 81 ? 1.517 3.794 -17.886 1.00 86.44 81 GLY A CA 1
ATOM 614 C C . GLY A 1 81 ? 1.042 5.245 -17.781 1.00 86.44 81 GLY A C 1
ATOM 615 O O . GLY A 1 81 ? 1.855 6.162 -17.787 1.00 86.44 81 GLY A O 1
ATOM 616 N N . ARG A 1 82 ? -0.279 5.465 -17.744 1.00 87.81 82 ARG A N 1
ATOM 617 C CA . ARG A 1 82 ? -0.873 6.813 -17.728 1.00 87.81 82 ARG A CA 1
ATOM 618 C C . ARG A 1 82 ? -0.761 7.500 -16.371 1.00 87.81 82 ARG A C 1
ATOM 620 O O . ARG A 1 82 ? -0.717 8.720 -16.330 1.00 87.81 82 ARG A O 1
ATOM 627 N N . SER A 1 83 ? -0.754 6.708 -15.308 1.00 94.94 83 SER A N 1
ATOM 628 C CA . SER A 1 83 ? -0.707 7.126 -13.910 1.00 94.94 83 SER A CA 1
ATOM 629 C C . SER A 1 83 ? -0.126 5.986 -13.066 1.00 94.94 83 SER A C 1
ATOM 631 O O . SER A 1 83 ? 0.127 4.877 -13.559 1.00 94.94 83 SER A O 1
ATOM 633 N N .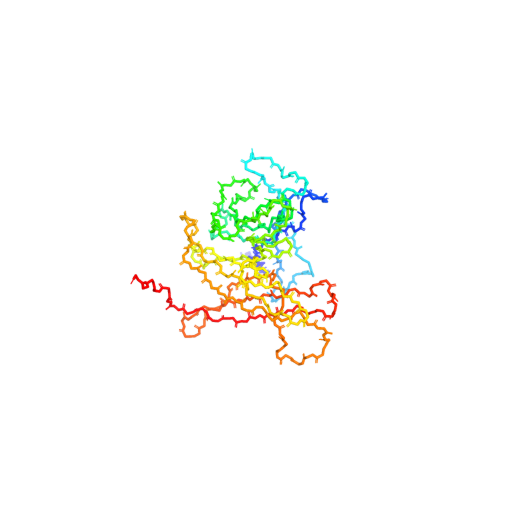 LEU A 1 84 ? 0.076 6.254 -11.786 1.00 96.25 84 LEU A N 1
ATOM 634 C CA . LEU A 1 84 ? 0.545 5.327 -10.767 1.00 96.25 84 LEU A CA 1
ATOM 635 C C . LEU A 1 84 ? -0.493 5.269 -9.660 1.00 96.25 84 LEU A C 1
ATOM 637 O O . LEU A 1 84 ? -0.974 6.308 -9.226 1.00 96.25 84 LEU A O 1
ATOM 641 N N . LEU A 1 85 ? -0.809 4.073 -9.179 1.00 97.81 85 LEU A N 1
A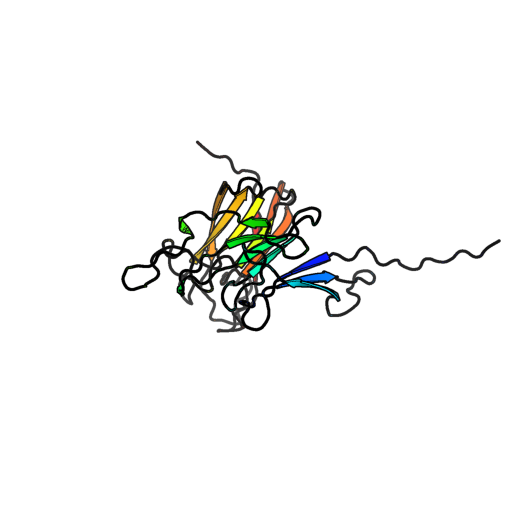TOM 642 C CA . LEU A 1 85 ? -1.564 3.894 -7.947 1.00 97.81 85 LEU A CA 1
ATOM 643 C C . LEU A 1 85 ? -0.594 3.449 -6.856 1.00 97.81 85 LEU A C 1
ATOM 645 O O . LEU A 1 85 ? 0.226 2.565 -7.109 1.00 97.81 85 LEU A O 1
ATOM 649 N N . TRP A 1 86 ? -0.686 4.039 -5.672 1.00 98.06 86 TRP A N 1
ATOM 650 C CA . TRP A 1 86 ? 0.176 3.711 -4.544 1.00 98.06 86 TRP A CA 1
ATOM 651 C C . TRP A 1 86 ? -0.565 3.774 -3.210 1.00 98.06 86 TRP A C 1
ATOM 653 O O . TRP A 1 86 ? -1.632 4.385 -3.120 1.00 98.06 86 TRP A O 1
ATOM 663 N N . THR A 1 87 ? -0.030 3.099 -2.199 1.00 98.25 87 THR A N 1
ATOM 664 C CA . THR A 1 87 ? -0.562 3.089 -0.834 1.00 98.25 87 THR A CA 1
ATOM 665 C C . THR A 1 87 ? 0.363 3.838 0.101 1.00 98.25 87 THR A C 1
ATOM 667 O O . THR A 1 87 ? 1.575 3.871 -0.104 1.00 98.25 87 THR A O 1
ATOM 670 N N . SER A 1 88 ? -0.218 4.416 1.145 1.00 96.56 88 SER A N 1
ATOM 671 C CA . SER A 1 88 ? 0.526 4.673 2.366 1.00 96.56 88 SER A CA 1
ATOM 672 C C . SER A 1 88 ? -0.222 4.103 3.556 1.00 96.56 88 SER A C 1
ATOM 674 O O . SER A 1 88 ? -1.454 4.184 3.612 1.00 96.56 88 SER A O 1
ATOM 676 N N . GLU A 1 89 ? 0.522 3.527 4.492 1.00 93.06 89 GLU A N 1
ATOM 677 C CA . GLU A 1 89 ? -0.048 2.951 5.701 1.00 93.06 89 GLU A CA 1
ATOM 678 C C . GLU A 1 89 ? -0.530 4.014 6.711 1.00 93.06 89 GLU A C 1
ATOM 680 O O . GLU A 1 89 ? -1.408 3.768 7.543 1.00 93.06 89 GLU A O 1
ATOM 685 N N . GLY A 1 90 ? -0.035 5.245 6.562 1.00 92.00 90 GLY A N 1
ATOM 686 C CA . GLY A 1 90 ? -0.323 6.365 7.445 1.00 92.00 90 GLY A CA 1
ATOM 687 C C . GLY A 1 90 ? 0.451 6.285 8.760 1.00 92.00 90 GLY A C 1
ATOM 688 O O . GLY A 1 90 ? 1.496 5.669 8.870 1.00 92.00 90 GLY A O 1
ATOM 689 N N . ALA A 1 91 ? -0.057 6.945 9.794 1.00 90.12 91 ALA A N 1
ATOM 690 C CA . ALA A 1 91 ? 0.509 6.864 11.136 1.00 90.12 91 ALA A CA 1
ATOM 691 C C . ALA A 1 91 ? -0.636 6.962 12.145 1.00 90.12 91 ALA A C 1
ATOM 693 O O . ALA A 1 91 ? -0.936 8.015 12.715 1.00 90.12 91 ALA A O 1
ATOM 694 N N . ALA A 1 92 ? -1.323 5.839 12.367 1.00 87.69 92 ALA A N 1
ATOM 695 C CA . ALA A 1 92 ? -2.520 5.789 13.210 1.00 87.69 92 ALA A CA 1
ATOM 696 C C . ALA A 1 92 ? -2.265 6.281 14.652 1.00 87.69 92 ALA A C 1
ATOM 698 O O . ALA A 1 92 ? -3.176 6.775 15.329 1.00 87.69 92 ALA A O 1
ATOM 699 N N . ASN A 1 93 ? -1.015 6.213 15.128 1.00 85.12 93 ASN A N 1
ATOM 700 C CA . ASN A 1 93 ? -0.630 6.749 16.433 1.00 85.12 93 ASN A CA 1
ATOM 701 C C . ASN A 1 93 ? -0.656 8.286 16.508 1.00 85.12 93 ASN A C 1
ATOM 703 O O . ASN A 1 93 ? -0.868 8.829 17.590 1.00 85.12 93 ASN A O 1
ATOM 707 N N . SER A 1 94 ? -0.489 8.990 15.391 1.00 83.81 94 SER A N 1
ATOM 708 C CA . SER A 1 94 ? -0.636 10.450 15.293 1.00 83.81 94 SER A CA 1
ATOM 709 C C . SER A 1 94 ? -1.972 10.872 14.666 1.00 83.81 94 SER A C 1
ATOM 711 O O . SER A 1 94 ? -2.223 12.063 14.505 1.00 83.81 94 SER A O 1
ATOM 713 N N . GLY A 1 95 ? -2.850 9.912 14.352 1.00 83.81 95 GLY A N 1
ATOM 714 C CA . GLY A 1 95 ? -4.136 10.157 13.693 1.00 83.81 95 GLY A CA 1
ATOM 715 C C . GLY A 1 95 ? -4.026 10.373 12.183 1.00 83.81 95 GLY A C 1
ATOM 716 O O . GLY A 1 95 ? -5.015 10.727 11.547 1.00 83.81 95 GLY A O 1
ATOM 717 N N . GLN A 1 96 ? -2.846 10.156 11.602 1.00 89.12 96 GLN A N 1
ATOM 718 C CA . GLN A 1 96 ? -2.662 10.208 10.161 1.00 89.12 96 GLN A CA 1
ATOM 719 C C . GLN A 1 96 ? -3.267 8.945 9.520 1.00 89.12 96 GLN A C 1
ATOM 721 O O . GLN A 1 96 ? -2.877 7.835 9.896 1.00 89.12 96 GLN A O 1
ATOM 726 N N . PRO A 1 97 ? -4.217 9.083 8.579 1.00 92.44 97 PRO A N 1
ATOM 727 C CA . PRO A 1 97 ? -4.897 7.944 7.973 1.00 92.44 97 PRO A CA 1
ATOM 728 C C . PRO A 1 97 ? -4.022 7.237 6.931 1.00 92.44 97 PRO A C 1
ATOM 730 O O . PRO A 1 97 ? -3.162 7.860 6.308 1.00 92.44 97 PRO A O 1
ATOM 733 N N . ALA A 1 98 ? -4.308 5.954 6.702 1.00 96.12 98 ALA A N 1
ATOM 734 C CA . ALA A 1 98 ? -3.863 5.253 5.502 1.00 96.12 98 ALA A CA 1
ATOM 735 C C . ALA A 1 98 ? -4.526 5.855 4.252 1.00 96.12 98 ALA A C 1
ATOM 737 O O . ALA A 1 98 ? -5.625 6.414 4.324 1.00 96.12 98 ALA A O 1
ATOM 738 N N . LEU A 1 99 ? -3.891 5.695 3.094 1.00 96.38 99 LEU A N 1
ATOM 739 C CA . LEU A 1 99 ? -4.406 6.190 1.817 1.00 96.38 99 LEU A CA 1
ATOM 740 C C . LEU A 1 99 ? -4.128 5.223 0.670 1.00 96.38 99 LEU A C 1
ATOM 742 O O . LEU A 1 99 ? -3.175 4.446 0.686 1.00 96.38 99 LEU A O 1
ATOM 746 N N . VAL A 1 100 ? -4.955 5.340 -0.367 1.00 98.12 100 VAL A N 1
ATOM 747 C CA . VAL A 1 100 ? -4.699 4.795 -1.701 1.00 98.12 100 VAL A CA 1
ATOM 748 C C . VAL A 1 100 ? -4.788 5.961 -2.670 1.00 98.12 100 VAL A C 1
ATOM 750 O O . VAL A 1 100 ? -5.845 6.576 -2.806 1.00 98.12 100 VAL A O 1
ATOM 753 N N . ARG A 1 101 ? -3.691 6.292 -3.343 1.00 97.56 101 ARG A N 1
ATOM 754 C CA . ARG A 1 101 ? -3.584 7.523 -4.125 1.00 97.56 101 ARG A CA 1
ATOM 755 C C . ARG A 1 101 ? -3.134 7.252 -5.544 1.00 97.56 101 ARG A C 1
ATOM 757 O O . ARG A 1 101 ? -2.286 6.403 -5.800 1.00 97.56 101 ARG A O 1
ATOM 764 N N . GLU A 1 102 ? -3.739 7.984 -6.468 1.00 97.81 102 GLU A N 1
ATOM 765 C CA . GLU A 1 102 ? -3.334 8.037 -7.861 1.00 97.81 102 GLU A CA 1
ATOM 766 C C . GLU A 1 102 ? -2.475 9.288 -8.083 1.00 97.81 102 GLU A C 1
ATOM 768 O O . GLU A 1 102 ? -2.834 10.391 -7.656 1.00 97.81 102 GLU A O 1
ATOM 773 N N . ALA A 1 103 ? -1.322 9.095 -8.713 1.00 98.31 103 ALA A N 1
ATOM 774 C CA . ALA A 1 103 ? -0.379 10.144 -9.064 1.00 98.31 103 ALA A CA 1
ATOM 775 C C . ALA A 1 103 ? -0.009 10.056 -10.546 1.00 98.31 103 ALA A C 1
ATOM 777 O O . ALA A 1 103 ? -0.016 8.977 -11.149 1.00 98.31 103 ALA A O 1
ATOM 778 N N . SER A 1 104 ? 0.356 11.191 -11.129 1.00 98.00 104 SER A N 1
ATOM 779 C CA . SER A 1 104 ? 0.865 11.236 -12.493 1.00 98.00 104 SER A CA 1
ATOM 780 C C . SER A 1 104 ? 2.254 10.576 -12.572 1.00 98.00 104 SER A C 1
ATOM 782 O O . SER A 1 104 ? 2.942 10.438 -11.556 1.00 98.00 104 SER A O 1
ATOM 784 N N . PRO A 1 105 ? 2.754 10.229 -13.772 1.00 96.44 105 PRO A N 1
ATOM 785 C CA . PRO A 1 105 ? 4.127 9.744 -13.938 1.00 96.44 105 PRO A CA 1
ATOM 786 C C . PRO A 1 105 ? 5.208 10.752 -13.508 1.00 96.44 105 PRO A C 1
ATOM 788 O O . PRO A 1 105 ? 6.360 10.363 -13.331 1.00 96.44 105 PRO A O 1
ATOM 791 N N . SER A 1 106 ? 4.861 12.036 -13.346 1.00 97.38 106 SER A N 1
ATOM 792 C CA . SER A 1 106 ? 5.763 13.059 -12.801 1.00 97.38 106 SER A CA 1
ATOM 793 C C . SER A 1 106 ? 5.688 13.182 -11.278 1.00 97.38 106 SER A C 1
ATOM 795 O O . SER A 1 106 ? 6.382 14.029 -10.730 1.00 97.38 106 SER A O 1
ATOM 797 N N . GLY A 1 107 ? 4.862 12.367 -10.611 1.00 98.06 107 GLY A N 1
ATOM 798 C CA . GLY A 1 107 ? 4.684 12.360 -9.158 1.00 98.06 107 GLY A CA 1
ATOM 799 C C . GLY A 1 107 ? 3.624 13.322 -8.625 1.00 98.06 107 GLY A C 1
ATOM 800 O O . GLY A 1 107 ? 3.367 13.329 -7.423 1.00 98.06 107 GLY A O 1
ATOM 801 N N . ALA A 1 108 ? 2.960 14.068 -9.510 1.00 98.62 108 ALA A N 1
ATOM 802 C CA . ALA A 1 108 ? 1.927 15.015 -9.117 1.00 98.62 108 ALA A CA 1
ATOM 803 C C . ALA A 1 108 ? 0.682 14.281 -8.602 1.00 98.62 108 ALA A C 1
ATOM 805 O O . ALA A 1 108 ? 0.247 13.290 -9.197 1.00 98.62 108 ALA A O 1
ATOM 806 N N . TYR A 1 109 ? 0.082 14.796 -7.531 1.00 98.44 109 TYR A N 1
ATOM 807 C CA . TYR A 1 109 ? -1.202 14.323 -7.020 1.00 98.44 109 TYR A CA 1
ATOM 808 C C . TYR A 1 109 ? -2.306 14.420 -8.088 1.00 98.44 109 TYR A C 1
ATOM 810 O O . TYR A 1 109 ? -2.501 15.476 -8.690 1.00 98.44 109 TYR A O 1
ATOM 818 N N . GLU A 1 110 ? -3.062 13.336 -8.294 1.00 97.81 110 GLU A N 1
ATOM 819 C CA . GLU A 1 110 ? -4.253 13.350 -9.154 1.00 97.81 110 GLU A CA 1
ATOM 820 C C . GLU A 1 110 ? -5.540 13.194 -8.341 1.00 97.81 110 GLU A C 1
ATOM 822 O O . GLU A 1 110 ? -6.469 13.990 -8.492 1.00 97.81 110 GLU A O 1
ATOM 827 N N . ARG A 1 111 ? -5.614 12.160 -7.492 1.00 97.00 111 ARG A N 1
ATOM 828 C CA . ARG A 1 111 ? -6.763 11.890 -6.609 1.00 97.00 111 ARG A CA 1
ATOM 829 C C . ARG A 1 111 ? -6.458 10.802 -5.585 1.00 97.00 111 ARG A C 1
ATOM 831 O O . ARG A 1 111 ? -5.513 10.037 -5.747 1.00 97.00 111 ARG A O 1
ATOM 838 N N . GLU A 1 112 ? -7.339 10.645 -4.605 1.00 97.06 112 GLU A N 1
ATOM 839 C CA . GLU A 1 112 ? -7.361 9.485 -3.706 1.00 97.06 112 GLU A CA 1
ATOM 840 C C . GLU A 1 112 ? -8.564 8.587 -3.993 1.00 97.06 112 GLU A C 1
ATOM 842 O O . GLU A 1 112 ? -9.642 9.063 -4.360 1.00 97.06 112 GLU A O 1
ATOM 847 N N . LEU A 1 113 ? -8.381 7.276 -3.831 1.00 97.62 113 LEU A N 1
ATOM 848 C CA . LEU A 1 113 ? -9.493 6.340 -3.734 1.00 97.62 113 LEU A CA 1
ATOM 849 C C . LEU A 1 113 ? -9.937 6.304 -2.265 1.00 97.62 113 LEU A C 1
ATOM 851 O O . LEU A 1 113 ? -9.101 6.039 -1.398 1.00 97.62 113 LEU A O 1
ATOM 855 N N . PRO A 1 114 ? -11.219 6.565 -1.963 1.00 96.62 114 PRO A N 1
ATOM 856 C CA . PRO A 1 114 ? -11.690 6.562 -0.589 1.00 96.62 114 PRO A CA 1
ATOM 857 C C . PRO A 1 114 ? -11.583 5.156 0.007 1.00 96.62 114 PRO A C 1
ATOM 859 O O . PRO A 1 114 ? -11.880 4.155 -0.649 1.00 96.62 114 PRO A O 1
ATOM 862 N N . LEU A 1 115 ? -11.186 5.096 1.275 1.00 97.00 115 LEU A N 1
ATOM 863 C CA . LEU A 1 115 ? -11.263 3.884 2.082 1.00 97.00 115 LEU A CA 1
ATOM 864 C C . LEU A 1 115 ? -12.607 3.837 2.824 1.00 97.00 115 LEU A C 1
ATOM 866 O O . LEU A 1 115 ? -13.149 4.895 3.161 1.00 97.00 115 LEU A O 1
ATOM 870 N N . PRO A 1 116 ? -13.156 2.640 3.108 1.00 97.25 116 PRO A N 1
ATOM 871 C CA . PRO A 1 116 ? -14.308 2.515 3.994 1.00 97.25 116 PRO A CA 1
ATOM 872 C C . PRO A 1 116 ? -14.040 3.168 5.356 1.00 97.25 116 PRO A C 1
ATOM 874 O O . PRO A 1 116 ? -12.925 3.099 5.872 1.00 97.25 116 PRO A O 1
ATOM 877 N N . GLU A 1 117 ? -15.072 3.744 5.977 1.00 96.00 117 GLU A N 1
ATOM 878 C CA . GLU A 1 117 ? -14.958 4.454 7.265 1.00 96.00 117 GLU A CA 1
ATOM 879 C C . GLU A 1 117 ? -14.307 3.596 8.362 1.00 96.00 117 GLU A C 1
ATOM 881 O O . GLU A 1 117 ? -13.565 4.105 9.195 1.00 96.00 117 GLU A O 1
ATOM 886 N N . SER A 1 118 ? -14.495 2.273 8.311 1.00 95.81 118 SER A N 1
ATOM 887 C CA . SER A 1 118 ? -13.889 1.325 9.250 1.00 95.81 118 SER A CA 1
ATOM 888 C C . SER A 1 118 ? -12.357 1.319 9.256 1.00 95.81 118 SER A C 1
ATOM 890 O O . SER A 1 118 ? -11.780 0.784 10.198 1.00 95.81 118 SER A O 1
ATOM 892 N N . TYR A 1 119 ? -11.701 1.861 8.225 1.00 97.00 119 TYR A N 1
ATOM 893 C CA . TYR A 1 119 ? -10.241 1.980 8.142 1.00 97.00 119 TYR A CA 1
ATOM 894 C C . TYR A 1 119 ? -9.728 3.240 8.843 1.00 97.00 119 TYR A C 1
ATOM 896 O O . TYR A 1 119 ? -8.559 3.285 9.219 1.00 97.00 119 TYR A O 1
ATOM 904 N N . ALA A 1 120 ? -10.568 4.257 9.051 1.00 95.31 120 ALA A N 1
ATOM 905 C CA . ALA A 1 120 ? -10.140 5.506 9.666 1.00 95.31 120 ALA A CA 1
ATOM 906 C C . ALA A 1 120 ? -9.712 5.274 11.131 1.00 95.31 120 ALA A C 1
ATOM 908 O O . ALA A 1 120 ? -10.491 4.708 11.902 1.00 95.31 120 ALA A O 1
ATOM 909 N N . PRO A 1 121 ? -8.502 5.702 11.547 1.00 93.81 121 PRO A N 1
ATOM 910 C CA . PRO A 1 121 ? -8.077 5.611 12.940 1.00 93.81 121 PRO A CA 1
ATOM 911 C C . PRO A 1 121 ? -9.025 6.383 13.866 1.00 93.81 121 PRO A C 1
ATOM 913 O O . PRO A 1 121 ? -9.166 7.600 13.753 1.00 93.81 121 PRO A O 1
ATOM 916 N N . VAL A 1 122 ? -9.640 5.691 14.825 1.00 93.88 122 VAL A N 1
ATOM 917 C CA . VAL A 1 122 ? -10.471 6.309 15.869 1.00 93.88 122 VAL A CA 1
ATOM 918 C C . VAL A 1 122 ? -9.754 6.194 17.199 1.00 93.88 122 VAL A C 1
ATOM 920 O O . VAL A 1 122 ? -9.328 5.108 17.598 1.00 93.88 122 VAL A O 1
ATOM 923 N N . ARG A 1 123 ? -9.648 7.318 17.910 1.00 91.75 123 ARG A N 1
ATOM 924 C CA . ARG A 1 123 ? -9.020 7.396 19.229 1.00 91.75 123 ARG A CA 1
ATOM 925 C C . ARG A 1 123 ? -10.048 7.716 20.307 1.00 91.75 123 ARG A C 1
ATOM 927 O O . ARG A 1 123 ? -10.926 8.551 20.103 1.00 91.75 123 ARG A O 1
ATOM 934 N N . SER A 1 124 ? -9.940 7.055 21.454 1.00 91.94 124 SER A N 1
ATOM 935 C CA . SER A 1 124 ? -10.697 7.410 22.654 1.00 91.94 124 SER A CA 1
ATOM 936 C C . SER A 1 124 ? -10.199 8.728 23.253 1.00 91.94 124 SER A C 1
ATOM 938 O O . SER A 1 124 ? -9.165 9.267 22.858 1.00 91.94 124 SER A O 1
ATOM 940 N N . ALA A 1 125 ? -10.938 9.255 24.234 1.00 92.62 125 ALA A N 1
ATOM 941 C CA . ALA A 1 125 ? -10.622 10.525 24.892 1.00 92.62 125 ALA A CA 1
ATOM 942 C C . ALA A 1 125 ? -9.244 10.544 25.586 1.00 92.62 125 ALA A C 1
ATOM 944 O O . ALA A 1 125 ? -8.636 11.601 25.710 1.00 92.62 125 ALA A O 1
ATOM 945 N N . ASP A 1 126 ? -8.741 9.383 26.010 1.00 92.56 126 ASP A N 1
ATOM 946 C CA . ASP A 1 126 ? -7.401 9.187 26.581 1.00 92.56 126 ASP A CA 1
ATOM 947 C C . ASP A 1 126 ? -6.312 8.945 25.514 1.00 92.56 126 ASP A C 1
ATOM 949 O O . ASP A 1 126 ? -5.159 8.677 25.845 1.00 92.56 126 ASP A O 1
ATOM 953 N N . GLY A 1 127 ? -6.657 9.048 24.227 1.00 88.62 127 GLY A N 1
ATOM 954 C CA . GLY A 1 127 ? -5.728 8.915 23.108 1.00 88.62 127 GLY A CA 1
ATOM 955 C C . GLY A 1 127 ? -5.408 7.475 22.707 1.00 88.62 127 GLY A C 1
ATOM 956 O O . GLY A 1 127 ? -4.536 7.269 21.864 1.00 88.62 127 GLY A O 1
ATOM 957 N N . LYS A 1 128 ? -6.083 6.464 23.261 1.00 90.62 128 LYS A N 1
ATOM 958 C CA . LYS A 1 128 ? -5.895 5.075 22.826 1.00 90.62 128 LYS A CA 1
ATOM 959 C C . LYS A 1 128 ? -6.574 4.837 21.474 1.00 90.62 128 LYS A C 1
ATOM 961 O O . LYS A 1 128 ? -7.695 5.277 21.248 1.00 90.62 128 LYS A O 1
ATOM 966 N N . LEU A 1 129 ? -5.908 4.114 20.575 1.00 91.44 129 LEU A N 1
ATOM 967 C CA . LEU A 1 129 ? -6.510 3.660 19.320 1.00 91.44 129 LEU A CA 1
ATOM 968 C C . LEU A 1 129 ? -7.579 2.588 19.611 1.00 91.44 129 LEU A C 1
ATOM 970 O O . LEU A 1 129 ? -7.279 1.579 20.254 1.00 91.44 129 LEU A O 1
ATOM 974 N N . VAL A 1 130 ? -8.817 2.814 19.163 1.00 94.12 130 VAL A N 1
ATOM 975 C CA . VAL A 1 130 ? -9.991 1.967 19.465 1.00 94.12 130 VAL A CA 1
ATOM 976 C C . VAL A 1 130 ? -10.721 1.429 18.231 1.00 94.12 130 VAL A C 1
ATOM 978 O O . VAL A 1 130 ? -11.445 0.446 18.358 1.00 94.12 130 VAL A O 1
ATOM 981 N N . ALA A 1 131 ? -10.516 2.018 17.052 1.00 95.38 131 ALA A N 1
ATOM 982 C CA . ALA A 1 131 ? -10.971 1.491 15.762 1.00 95.38 131 ALA A CA 1
ATOM 983 C C . ALA A 1 131 ? -10.010 1.943 14.644 1.00 95.38 131 ALA A C 1
ATOM 985 O O . ALA A 1 131 ? -9.194 2.842 14.866 1.00 95.38 131 ALA A O 1
ATOM 986 N N . GLY A 1 132 ? -10.118 1.346 13.458 1.00 95.44 132 GLY A N 1
ATOM 987 C CA . GLY A 1 132 ? -9.348 1.731 12.276 1.00 95.44 132 GLY A CA 1
ATOM 988 C C . GLY A 1 132 ? -8.112 0.883 12.013 1.00 95.44 132 GLY A C 1
ATOM 989 O O . GLY A 1 132 ? -7.886 -0.151 12.651 1.00 95.44 132 GLY A O 1
ATOM 990 N N . VAL A 1 133 ? -7.310 1.340 11.052 1.00 95.56 133 VAL A N 1
ATOM 991 C CA . VAL A 1 133 ? -5.992 0.768 10.766 1.00 95.56 133 VAL A CA 1
ATOM 992 C C . VAL A 1 133 ? -5.045 0.927 11.953 1.00 95.56 133 VAL A C 1
ATOM 994 O O . VAL A 1 133 ? -5.162 1.852 12.761 1.00 95.56 133 VAL A O 1
ATOM 997 N N . ARG A 1 134 ? -4.102 -0.006 12.058 1.00 92.94 134 ARG A N 1
ATOM 998 C CA . ARG A 1 134 ? -3.032 0.004 13.053 1.00 92.94 134 ARG A CA 1
ATOM 999 C C . ARG A 1 134 ? -1.833 0.779 12.515 1.00 92.94 134 ARG A C 1
ATOM 1001 O O . ARG A 1 134 ? -1.716 0.992 11.320 1.00 92.94 134 ARG A O 1
ATOM 1008 N N . ASN A 1 135 ? -0.984 1.247 13.420 1.00 88.19 135 ASN A N 1
ATOM 1009 C CA . ASN A 1 135 ? 0.251 1.928 13.048 1.00 88.19 135 ASN A CA 1
ATOM 1010 C C . ASN A 1 135 ? 1.312 0.887 12.687 1.00 88.19 135 ASN A C 1
ATOM 1012 O O . ASN A 1 135 ? 1.530 0.008 13.522 1.00 88.19 135 ASN A O 1
ATOM 1016 N N . ASN A 1 136 ? 2.022 1.054 11.570 1.00 82.88 136 ASN A N 1
ATOM 1017 C CA . ASN A 1 136 ? 3.023 0.095 11.095 1.00 82.88 136 ASN A CA 1
ATOM 1018 C C . ASN A 1 136 ? 2.452 -1.272 10.712 1.00 82.88 136 ASN A C 1
ATOM 1020 O O . ASN A 1 136 ? 3.154 -2.252 10.919 1.00 82.88 136 ASN A O 1
ATOM 1024 N N . GLN A 1 137 ? 1.165 -1.325 10.335 1.00 86.44 137 GLN A N 1
ATOM 1025 C CA . GLN A 1 137 ? 0.432 -2.567 10.034 1.00 86.44 137 GLN A CA 1
ATOM 1026 C C . GLN A 1 137 ? -0.828 -2.334 9.177 1.00 86.44 137 GLN A C 1
ATOM 1028 O O . GLN A 1 137 ? -1.865 -2.995 9.377 1.00 86.44 137 GLN A O 1
ATOM 1033 N N . ALA A 1 138 ? -0.808 -1.319 8.308 1.00 90.81 138 ALA A N 1
ATOM 1034 C CA . ALA A 1 138 ? -1.963 -0.946 7.496 1.00 90.81 138 ALA A CA 1
ATOM 1035 C C . ALA A 1 138 ? -1.804 -1.444 6.058 1.00 90.81 138 ALA A C 1
ATOM 1037 O O . ALA A 1 138 ? -1.759 -2.648 5.861 1.00 90.81 138 ALA A O 1
ATOM 1038 N N . LEU A 1 139 ? -1.883 -0.578 5.044 1.00 95.19 139 LEU A N 1
ATOM 1039 C CA . LEU A 1 139 ? -2.005 -0.980 3.637 1.00 95.19 139 LEU A CA 1
ATOM 1040 C C . LEU A 1 139 ? -0.656 -1.325 2.982 1.00 95.19 139 LEU A C 1
ATOM 1042 O O . LEU A 1 139 ? -0.177 -0.563 2.138 1.00 95.19 139 LEU A O 1
ATOM 1046 N N . GLU A 1 140 ? -0.137 -2.515 3.270 1.00 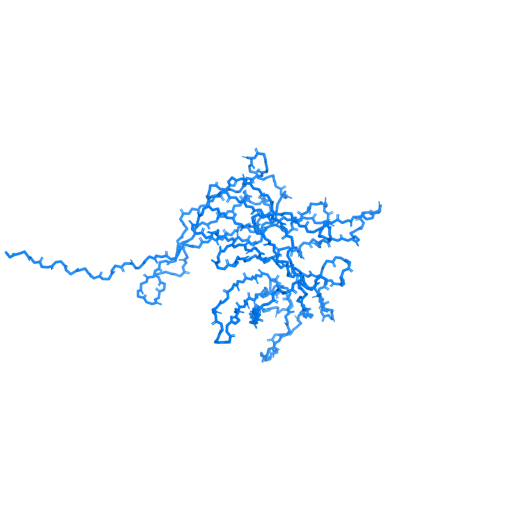90.50 140 GLU A N 1
ATOM 1047 C CA . GLU A 1 140 ? 1.163 -2.979 2.750 1.00 90.50 140 GLU A CA 1
ATOM 1048 C C . GLU A 1 140 ? 1.116 -3.463 1.302 1.00 90.50 140 GLU A C 1
ATOM 1050 O O . GLU A 1 140 ? 2.082 -3.412 0.543 1.00 90.50 140 GLU A O 1
ATOM 1055 N N . GLY A 1 141 ? -0.037 -3.973 0.870 1.00 92.25 141 GLY A N 1
ATOM 1056 C CA . GLY A 1 141 ? -0.158 -4.571 -0.451 1.00 92.25 141 GLY A CA 1
ATOM 1057 C C . GLY A 1 141 ? -1.078 -3.790 -1.375 1.00 92.25 141 GLY A C 1
ATOM 1058 O O . GLY A 1 141 ? -2.205 -3.453 -1.018 1.00 92.25 141 GLY A O 1
ATOM 1059 N N . LEU A 1 142 ? -0.639 -3.614 -2.625 1.00 96.12 142 LEU A N 1
ATOM 1060 C CA . LEU A 1 142 ? -1.453 -3.108 -3.728 1.00 96.12 142 LEU A CA 1
ATOM 1061 C C . LEU A 1 142 ? -1.280 -3.926 -5.014 1.00 96.12 142 LEU A C 1
ATOM 1063 O O . LEU A 1 142 ? -0.170 -4.199 -5.480 1.00 96.12 142 LEU A O 1
ATOM 1067 N N . THR A 1 143 ? -2.393 -4.232 -5.678 1.00 93.94 143 THR A N 1
ATOM 1068 C CA . THR A 1 143 ? -2.398 -4.704 -7.064 1.00 93.94 143 THR A CA 1
ATOM 1069 C C . THR A 1 143 ? -3.587 -4.162 -7.863 1.00 93.94 143 THR A C 1
ATOM 1071 O O . THR A 1 143 ? -4.539 -3.600 -7.326 1.00 93.94 143 THR A O 1
ATOM 1074 N N . LEU A 1 144 ? -3.528 -4.318 -9.185 1.00 92.12 144 LEU A N 1
ATOM 1075 C CA . LEU A 1 144 ? -4.576 -3.923 -10.121 1.00 92.12 144 LEU A CA 1
ATOM 1076 C C . LEU A 1 144 ? -5.028 -5.142 -10.908 1.00 92.12 144 LEU A C 1
ATOM 1078 O O . LEU A 1 144 ? -4.210 -5.918 -11.392 1.00 92.12 144 LEU A O 1
ATOM 1082 N N . THR A 1 145 ? -6.334 -5.281 -11.102 1.00 88.56 145 THR A N 1
ATOM 1083 C CA . THR A 1 145 ? -6.858 -6.235 -12.095 1.00 88.56 145 THR A CA 1
ATOM 1084 C C . THR A 1 145 ? -6.256 -5.970 -13.486 1.00 88.56 145 THR A C 1
ATOM 1086 O O . THR A 1 145 ? -5.934 -4.822 -13.790 1.00 88.56 145 THR A O 1
ATOM 1089 N N . PRO A 1 146 ? -6.105 -6.984 -14.365 1.00 82.44 146 PRO A N 1
ATOM 1090 C CA . PRO A 1 146 ? -5.431 -6.805 -15.658 1.00 82.44 146 PRO A CA 1
ATOM 1091 C C . PRO A 1 146 ? -6.047 -5.740 -16.580 1.00 82.44 146 PRO A C 1
ATOM 1093 O O . PRO A 1 146 ? -5.339 -5.122 -17.367 1.00 82.44 146 PRO A O 1
ATOM 1096 N N . ASP A 1 147 ? -7.360 -5.511 -16.487 1.00 86.88 147 ASP A N 1
ATOM 1097 C CA . ASP A 1 147 ? -8.055 -4.441 -17.218 1.00 86.88 147 ASP A CA 1
ATOM 1098 C C . ASP A 1 147 ? -7.951 -3.067 -16.523 1.00 86.88 147 ASP A C 1
ATOM 1100 O O . ASP A 1 147 ? -8.456 -2.062 -17.025 1.00 86.88 147 ASP A O 1
ATOM 1104 N N . GLY A 1 148 ? -7.309 -3.023 -15.355 1.00 90.62 148 GLY A N 1
ATOM 1105 C CA . GLY A 1 148 ? -7.152 -1.872 -14.481 1.00 90.62 148 GLY A CA 1
ATOM 1106 C C . GLY A 1 148 ? -8.424 -1.426 -13.778 1.00 90.62 148 GLY A C 1
ATOM 1107 O O . GLY A 1 148 ? -8.385 -0.448 -13.045 1.00 90.62 148 GLY A O 1
ATOM 1108 N N . ARG A 1 149 ? -9.575 -2.064 -13.977 1.00 94.38 149 ARG A N 1
ATOM 1109 C CA . ARG A 1 149 ? -10.835 -1.487 -13.484 1.00 94.38 149 ARG A CA 1
ATOM 1110 C C . ARG A 1 149 ? -10.941 -1.519 -11.969 1.00 94.38 149 ARG A C 1
ATOM 1112 O O . ARG A 1 149 ? -11.622 -0.675 -11.399 1.00 94.38 149 ARG A O 1
ATOM 1119 N N . LYS A 1 150 ? -10.263 -2.468 -11.330 1.00 96.31 150 LYS A N 1
ATOM 1120 C CA . LYS A 1 150 ? -10.268 -2.644 -9.878 1.00 96.31 150 LYS A CA 1
ATOM 1121 C C . LYS A 1 150 ? -8.871 -2.536 -9.294 1.00 96.31 150 LYS A C 1
ATOM 1123 O O . LYS A 1 150 ? -7.946 -3.166 -9.822 1.00 96.31 150 LYS A O 1
ATOM 1128 N N . ALA A 1 151 ? -8.774 -1.789 -8.202 1.00 96.94 151 ALA A N 1
ATOM 1129 C CA . ALA A 1 151 ? -7.661 -1.832 -7.269 1.00 96.94 151 ALA A CA 1
ATOM 1130 C C . ALA A 1 151 ? -7.952 -2.871 -6.188 1.00 96.94 151 ALA A C 1
ATOM 1132 O O . ALA A 1 151 ? -9.102 -3.045 -5.786 1.00 96.94 151 ALA A O 1
ATOM 1133 N N . VAL A 1 152 ? -6.916 -3.583 -5.767 1.00 96.88 152 VAL A N 1
ATOM 1134 C CA . VAL A 1 152 ? -6.985 -4.526 -4.659 1.00 96.88 152 VAL A CA 1
ATOM 1135 C C . VAL A 1 152 ? -5.886 -4.168 -3.682 1.00 96.88 152 VAL A C 1
ATOM 1137 O O . VAL A 1 152 ? -4.713 -4.236 -4.053 1.00 96.88 152 VAL A O 1
ATOM 1140 N N . THR A 1 153 ? -6.269 -3.785 -2.472 1.00 97.00 153 THR A N 1
ATOM 1141 C CA . THR A 1 153 ? -5.340 -3.550 -1.370 1.00 97.00 153 THR A CA 1
ATOM 1142 C C . THR A 1 153 ? -5.494 -4.615 -0.302 1.00 97.00 153 THR A C 1
ATOM 1144 O O . THR A 1 153 ? -6.536 -5.265 -0.219 1.00 97.00 153 THR A O 1
ATOM 1147 N N . VAL A 1 154 ? -4.450 -4.823 0.490 1.00 96.12 154 VAL A N 1
ATOM 1148 C CA . VAL A 1 154 ? -4.476 -5.742 1.628 1.00 96.12 154 VAL A CA 1
ATOM 1149 C C . VAL A 1 154 ? -3.820 -5.083 2.831 1.00 96.12 154 VAL A C 1
ATOM 1151 O O . VAL A 1 154 ? -2.837 -4.364 2.655 1.00 96.12 154 VAL A O 1
ATOM 1154 N N . THR A 1 155 ? -4.394 -5.285 4.019 1.00 96.25 155 THR A N 1
ATOM 1155 C CA . THR A 1 155 ? -3.772 -4.826 5.263 1.00 96.25 155 THR A CA 1
ATOM 1156 C C . THR A 1 155 ? -2.718 -5.815 5.768 1.00 96.25 155 THR A C 1
ATOM 1158 O O . THR A 1 155 ? -2.887 -7.013 5.551 1.00 96.25 155 THR A O 1
ATOM 1161 N N . GLU A 1 156 ? -1.679 -5.387 6.486 1.00 90.94 156 GLU A N 1
ATOM 1162 C CA . GLU A 1 156 ? -0.723 -6.329 7.100 1.00 90.94 156 GLU A CA 1
ATOM 1163 C C . GLU A 1 156 ? -1.441 -7.257 8.092 1.00 90.94 156 GLU A C 1
ATOM 1165 O O . GLU A 1 156 ? -1.306 -8.481 8.075 1.00 90.94 156 GLU A O 1
ATOM 1170 N N . ASN A 1 157 ? -2.259 -6.642 8.949 1.00 92.69 157 ASN A N 1
ATOM 1171 C CA . ASN A 1 157 ? -2.962 -7.273 10.056 1.00 92.69 157 ASN A CA 1
ATOM 1172 C C . ASN A 1 157 ? -4.423 -6.806 10.126 1.00 92.69 157 ASN A C 1
ATOM 1174 O O . ASN A 1 157 ? -4.919 -6.040 9.296 1.00 92.69 157 ASN A O 1
ATOM 1178 N N . ALA A 1 158 ? -5.131 -7.286 11.143 1.00 95.06 158 ALA A N 1
ATOM 1179 C CA . ALA A 1 158 ? -6.477 -6.865 11.484 1.00 95.06 158 ALA A CA 1
ATOM 1180 C C . ALA A 1 158 ? -6.583 -5.372 11.778 1.00 95.06 158 ALA A C 1
ATOM 1182 O O . ALA A 1 158 ? -5.752 -4.803 12.495 1.00 95.06 158 ALA A O 1
ATOM 1183 N N . LEU A 1 159 ? -7.698 -4.776 11.350 1.00 96.44 159 LEU A N 1
ATOM 1184 C CA . LEU A 1 159 ? -8.141 -3.505 11.911 1.00 96.44 159 LEU A CA 1
ATOM 1185 C C . LEU A 1 159 ? -8.417 -3.666 13.411 1.00 96.44 159 LEU A C 1
ATOM 1187 O O . LEU A 1 159 ? -8.649 -4.768 13.917 1.00 96.44 159 LEU A O 1
ATOM 1191 N N . VAL A 1 160 ? -8.430 -2.550 14.140 1.00 96.38 160 VAL A N 1
ATOM 1192 C CA . VAL A 1 160 ? -8.520 -2.565 15.606 1.00 96.38 160 VAL A CA 1
ATOM 1193 C C . VAL A 1 160 ? -9.750 -3.311 16.116 1.00 96.38 160 VAL A C 1
ATOM 1195 O O . VAL A 1 160 ? -9.641 -4.092 17.062 1.00 96.38 160 VAL A O 1
ATOM 1198 N N . GLN A 1 161 ? -10.885 -3.099 15.459 1.00 96.25 161 GLN A N 1
ATOM 1199 C CA . GLN A 1 161 ? -12.173 -3.699 15.788 1.00 96.25 161 GLN A CA 1
ATOM 1200 C C . GLN A 1 161 ? -12.331 -5.170 15.367 1.00 96.25 161 GLN A C 1
ATOM 1202 O O . GLN A 1 161 ? -13.283 -5.809 15.809 1.00 96.25 161 GLN A O 1
ATOM 1207 N N . ASP A 1 162 ? -11.440 -5.710 14.530 1.00 96.06 162 ASP A N 1
ATOM 1208 C CA . ASP A 1 162 ? -11.608 -7.054 13.956 1.00 96.06 162 ASP A CA 1
ATOM 1209 C C . ASP A 1 162 ? -10.902 -8.148 14.763 1.00 96.06 162 ASP A C 1
ATOM 1211 O O . ASP A 1 162 ? -11.249 -9.324 14.662 1.00 96.06 162 ASP A O 1
ATOM 1215 N N . GLY A 1 163 ? -9.905 -7.783 15.567 1.00 94.50 163 GLY A N 1
ATOM 1216 C CA . GLY A 1 163 ? -9.125 -8.739 16.344 1.00 94.50 163 GLY A CA 1
ATOM 1217 C C . GLY A 1 163 ? -7.709 -8.251 16.626 1.00 94.50 163 GLY A C 1
ATOM 1218 O O . GLY A 1 163 ? -7.347 -7.141 16.236 1.00 94.50 163 GLY A O 1
ATOM 1219 N N . PRO A 1 164 ? -6.892 -9.045 17.334 1.00 93.12 164 PRO A N 1
ATOM 1220 C CA . PRO A 1 164 ? -5.506 -8.684 17.607 1.00 93.12 164 PRO A CA 1
ATOM 1221 C C . PRO A 1 164 ? -4.679 -8.628 16.313 1.00 93.12 164 PRO A C 1
ATOM 1223 O O . PRO A 1 164 ? -4.988 -9.305 15.331 1.00 93.12 164 PRO A O 1
ATOM 1226 N N . ALA A 1 165 ? -3.602 -7.841 16.328 1.00 90.81 165 ALA A N 1
ATOM 1227 C CA . ALA A 1 165 ? -2.514 -8.031 15.372 1.00 90.81 165 ALA A CA 1
ATOM 1228 C C . ALA A 1 165 ? -1.883 -9.419 15.569 1.00 90.81 165 ALA A C 1
ATOM 1230 O O . ALA A 1 165 ? -1.994 -9.999 16.658 1.00 90.81 165 ALA A O 1
ATOM 1231 N N . ALA A 1 166 ? -1.226 -9.944 14.537 1.00 86.94 166 ALA A N 1
ATOM 1232 C CA . ALA A 1 166 ? -0.542 -11.220 14.641 1.00 86.94 166 ALA A CA 1
ATOM 1233 C C . ALA A 1 166 ? 0.537 -11.129 15.729 1.00 86.94 166 ALA A C 1
ATOM 1235 O O . ALA A 1 166 ? 1.196 -10.107 15.915 1.00 86.94 166 ALA A O 1
ATOM 1236 N N . SER A 1 167 ? 0.692 -12.203 16.492 1.00 84.75 167 SER A N 1
ATOM 1237 C CA . SER A 1 167 ? 1.720 -12.327 17.525 1.00 84.75 167 SER A CA 1
ATOM 1238 C C . SER A 1 167 ? 2.293 -13.735 17.491 1.00 84.75 167 SER A C 1
ATOM 1240 O O . SER A 1 167 ? 1.860 -14.545 16.682 1.00 84.75 167 SER A O 1
ATOM 1242 N N . LEU A 1 168 ? 3.215 -14.070 18.394 1.00 78.75 168 LEU A N 1
ATOM 1243 C CA . LEU A 1 168 ? 3.774 -15.427 18.494 1.00 78.75 168 LEU A CA 1
ATOM 1244 C C . LEU A 1 168 ? 2.711 -16.515 18.722 1.00 78.75 168 LEU A C 1
ATOM 1246 O O . LEU A 1 168 ? 2.942 -17.695 18.471 1.00 78.75 168 LEU A O 1
ATOM 1250 N N . THR A 1 169 ? 1.534 -16.128 19.218 1.00 80.62 169 THR A N 1
ATOM 1251 C CA . THR A 1 169 ? 0.446 -17.051 19.560 1.00 80.62 169 THR A CA 1
ATOM 1252 C C . THR A 1 169 ? -0.890 -16.691 18.920 1.00 80.62 169 THR A C 1
ATOM 1254 O O . THR A 1 169 ? -1.781 -17.540 18.872 1.00 80.62 169 THR A O 1
ATOM 1257 N N . ALA A 1 170 ? -1.052 -15.462 18.426 1.00 85.81 170 ALA A N 1
ATOM 1258 C CA . ALA A 1 170 ? -2.307 -14.970 17.873 1.00 85.81 170 ALA A CA 1
ATOM 1259 C C . ALA A 1 170 ? -2.242 -14.843 16.351 1.00 85.81 170 ALA A C 1
ATOM 1261 O O . ALA A 1 170 ? -1.286 -14.304 15.800 1.00 85.81 170 ALA A O 1
ATOM 1262 N N . LYS A 1 171 ? -3.311 -15.297 15.699 1.00 90.06 171 LYS A N 1
ATOM 1263 C CA . LYS A 1 171 ? -3.615 -15.012 14.295 1.00 90.06 171 LYS A CA 1
ATOM 1264 C C . LYS A 1 171 ? -4.210 -13.615 14.138 1.00 90.06 171 LYS A C 1
ATOM 1266 O O . LYS A 1 171 ? -4.722 -13.061 15.112 1.00 90.06 171 LYS A O 1
ATOM 1271 N N . SER A 1 172 ? -4.217 -13.088 12.918 1.00 93.44 172 SER A N 1
ATOM 1272 C CA . SER A 1 172 ? -4.808 -11.790 12.599 1.00 93.44 172 SER A CA 1
ATOM 1273 C C . SER A 1 172 ? -5.639 -11.815 11.314 1.00 93.44 172 SER A C 1
ATOM 1275 O O . SER A 1 172 ? -5.134 -12.218 10.269 1.00 93.44 172 SER A O 1
ATOM 1277 N N . PRO A 1 173 ? -6.913 -11.391 11.336 1.00 93.94 173 PRO A N 1
ATOM 1278 C CA . PRO A 1 173 ? -7.710 -11.259 10.117 1.00 93.94 173 PRO A CA 1
ATOM 1279 C C . PRO A 1 173 ? -7.321 -10.009 9.307 1.00 93.94 173 PRO A C 1
ATOM 1281 O O . PRO A 1 173 ? -7.892 -8.940 9.503 1.00 93.94 173 PRO A O 1
ATOM 1284 N N . SER A 1 174 ? -6.388 -10.143 8.364 1.00 93.88 174 SER A N 1
ATOM 1285 C CA . SER A 1 174 ? -6.102 -9.111 7.359 1.00 93.88 174 SER A CA 1
ATOM 1286 C C . SER A 1 174 ? -7.303 -8.908 6.424 1.00 93.88 174 SER A C 1
ATOM 1288 O O . SER A 1 174 ? -8.053 -9.847 6.132 1.00 93.88 174 SER A O 1
ATOM 1290 N N . ARG A 1 175 ? -7.498 -7.677 5.941 1.00 95.31 175 ARG A N 1
ATOM 1291 C CA . ARG A 1 175 ? -8.562 -7.332 4.996 1.00 95.31 175 ARG A CA 1
ATOM 1292 C C . ARG A 1 175 ? -8.008 -7.107 3.604 1.00 95.31 175 ARG A C 1
ATOM 1294 O O . ARG A 1 175 ? -7.169 -6.240 3.399 1.00 95.31 175 ARG A O 1
ATOM 1301 N N . LEU A 1 176 ? -8.562 -7.826 2.636 1.00 95.56 176 LEU A N 1
ATOM 1302 C CA . LEU A 1 176 ? -8.372 -7.596 1.214 1.00 95.56 176 LEU A CA 1
ATOM 1303 C C . LEU A 1 176 ? -9.559 -6.795 0.671 1.00 95.56 176 LEU A C 1
ATOM 1305 O O . LEU A 1 176 ? -10.667 -7.320 0.538 1.00 95.56 176 LEU A O 1
ATOM 1309 N N . LEU A 1 177 ? -9.318 -5.527 0.354 1.00 96.44 177 LEU A N 1
ATOM 1310 C CA . LEU A 1 177 ? -10.310 -4.586 -0.154 1.00 96.44 177 LEU A CA 1
ATOM 1311 C C . LEU A 1 177 ? -10.241 -4.523 -1.680 1.00 96.44 177 LEU A C 1
ATOM 1313 O O . LEU A 1 177 ? -9.194 -4.246 -2.261 1.00 96.44 177 LEU A O 1
ATOM 1317 N N . VAL A 1 178 ? -11.373 -4.757 -2.341 1.00 97.19 178 VAL A N 1
ATOM 1318 C CA . VAL A 1 178 ? -11.531 -4.625 -3.792 1.00 97.19 178 VAL A CA 1
ATOM 1319 C C . VAL A 1 178 ? -12.306 -3.347 -4.092 1.00 97.19 178 VAL A C 1
ATOM 1321 O O . VAL A 1 178 ? -13.499 -3.269 -3.810 1.00 97.19 178 VAL A O 1
ATOM 1324 N N . THR A 1 179 ? -11.665 -2.383 -4.745 1.00 97.94 179 THR A N 1
ATOM 1325 C CA . THR A 1 179 ? -12.236 -1.059 -5.044 1.00 97.94 179 THR A CA 1
ATOM 1326 C C . THR A 1 179 ? -12.406 -0.869 -6.550 1.00 97.94 179 THR A C 1
ATOM 1328 O O . THR A 1 179 ? -11.486 -1.161 -7.320 1.00 97.94 179 THR A O 1
ATOM 1331 N N . ASP A 1 180 ? -13.556 -0.362 -7.007 1.00 97.44 180 ASP A N 1
ATOM 1332 C CA . ASP A 1 180 ? -13.699 0.146 -8.377 1.00 97.44 180 ASP A CA 1
ATOM 1333 C C . ASP A 1 180 ? -12.809 1.379 -8.519 1.00 97.44 180 ASP A C 1
ATOM 1335 O O . ASP A 1 180 ? -13.039 2.413 -7.894 1.00 97.44 180 ASP A O 1
ATOM 1339 N N . ARG A 1 181 ? -11.770 1.290 -9.350 1.00 95.94 181 ARG A N 1
ATOM 1340 C CA . ARG A 1 181 ? -10.786 2.366 -9.464 1.00 95.94 181 ARG A CA 1
ATOM 1341 C C . ARG A 1 181 ? -11.427 3.636 -10.005 1.00 95.94 181 ARG A C 1
ATOM 1343 O O . ARG A 1 181 ? -10.997 4.725 -9.652 1.00 95.94 181 ARG A O 1
ATOM 1350 N N . ARG A 1 182 ? -12.421 3.545 -10.888 1.00 94.69 182 ARG A N 1
ATOM 1351 C CA . ARG A 1 182 ? -13.013 4.728 -11.520 1.00 94.69 182 ARG A CA 1
ATOM 1352 C C . ARG A 1 182 ? -13.911 5.477 -10.543 1.00 94.69 182 ARG A C 1
ATOM 1354 O O . ARG A 1 182 ? -13.802 6.696 -10.479 1.00 94.69 182 ARG A O 1
ATOM 1361 N N . THR A 1 183 ? -14.781 4.778 -9.820 1.00 96.44 183 THR A N 1
ATOM 1362 C CA . THR A 1 183 ? -15.756 5.413 -8.917 1.00 96.44 183 THR A CA 1
ATOM 1363 C C . THR A 1 183 ? -15.238 5.590 -7.493 1.00 96.44 183 THR A C 1
ATOM 1365 O O . THR A 1 183 ? -15.756 6.442 -6.780 1.00 96.44 183 THR A O 1
ATOM 1368 N N . GLY A 1 184 ? -14.234 4.812 -7.080 1.00 95.88 184 GLY A N 1
ATOM 1369 C CA . GLY A 1 184 ? -13.786 4.733 -5.690 1.00 95.88 184 GLY A CA 1
ATOM 1370 C C . GLY A 1 184 ? -14.669 3.842 -4.811 1.00 95.88 184 GLY A C 1
ATOM 1371 O O . GLY A 1 184 ? -14.435 3.750 -3.615 1.00 95.88 184 GLY A O 1
ATOM 1372 N N . GLU A 1 185 ? -15.686 3.184 -5.373 1.00 97.19 185 GLU A N 1
ATOM 1373 C CA . GLU A 1 185 ? -16.605 2.339 -4.608 1.00 97.19 185 GLU A CA 1
ATOM 1374 C C . GLU A 1 185 ? -15.904 1.070 -4.105 1.00 97.19 185 GLU A C 1
ATOM 1376 O O . GLU A 1 185 ? -15.307 0.327 -4.890 1.00 97.19 185 GLU A O 1
ATOM 1381 N N . ALA A 1 186 ? -16.016 0.790 -2.806 1.00 96.94 186 ALA A N 1
ATOM 1382 C CA . ALA A 1 186 ? -15.636 -0.495 -2.231 1.00 96.94 186 ALA A CA 1
ATOM 1383 C C . ALA A 1 186 ? -16.616 -1.577 -2.713 1.00 96.94 186 ALA A C 1
ATOM 1385 O O . ALA A 1 186 ? -17.784 -1.597 -2.332 1.00 96.94 186 ALA A O 1
ATOM 1386 N N . LEU A 1 187 ? -16.145 -2.471 -3.581 1.00 96.12 187 LEU A N 1
ATOM 1387 C CA . LEU A 1 187 ? -16.964 -3.506 -4.213 1.00 96.12 187 LEU A CA 1
ATOM 1388 C C . LEU A 1 187 ? -17.066 -4.776 -3.368 1.00 96.12 187 LEU A C 1
ATOM 1390 O O . LEU A 1 187 ? -18.071 -5.482 -3.441 1.00 96.12 187 LEU A O 1
ATOM 1394 N N . ALA A 1 188 ? -15.996 -5.111 -2.648 1.00 94.50 188 ALA A N 1
ATOM 1395 C CA . ALA A 1 188 ? -1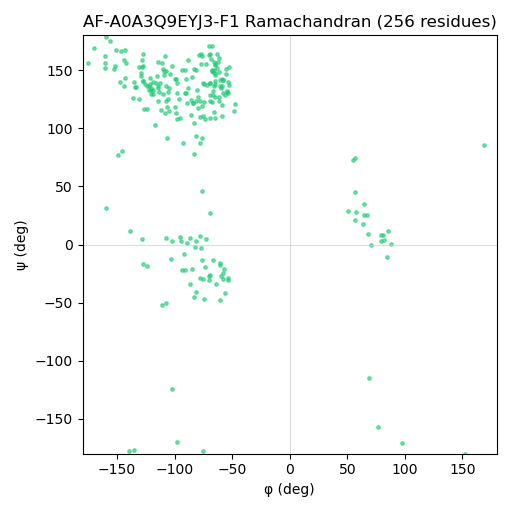5.931 -6.277 -1.780 1.00 94.50 188 ALA A CA 1
ATOM 1396 C C . ALA A 1 188 ? -14.803 -6.130 -0.759 1.00 94.50 188 ALA A C 1
ATOM 1398 O O . ALA A 1 188 ? -13.774 -5.522 -1.047 1.00 94.50 188 ALA A O 1
ATOM 1399 N N . GLU A 1 189 ? -14.979 -6.772 0.389 1.00 94.81 189 GLU A N 1
ATOM 1400 C CA . GLU A 1 189 ? -13.915 -7.039 1.347 1.00 94.81 189 GLU A CA 1
ATOM 1401 C C . GLU A 1 189 ? -13.861 -8.542 1.611 1.00 94.81 189 GLU A C 1
ATOM 1403 O O . GLU A 1 189 ? -14.890 -9.203 1.775 1.00 94.81 189 GLU A O 1
ATOM 1408 N N . HIS A 1 190 ? -12.651 -9.084 1.634 1.00 92.50 190 HIS A N 1
ATOM 1409 C CA . HIS A 1 190 ? -12.386 -10.469 1.984 1.00 92.50 190 HIS A CA 1
ATOM 1410 C C . HIS A 1 190 ? -11.439 -10.507 3.173 1.00 92.50 190 HIS A C 1
ATOM 1412 O O . HIS A 1 190 ? -10.525 -9.694 3.264 1.00 92.50 190 HIS A O 1
ATOM 1418 N N . VAL A 1 191 ? -11.641 -11.468 4.066 1.00 92.00 191 VAL A N 1
ATOM 1419 C CA . VAL A 1 191 ? -10.709 -11.706 5.167 1.00 92.00 191 VAL A CA 1
ATOM 1420 C C . VAL A 1 191 ? -9.673 -12.725 4.717 1.00 92.00 191 VAL A C 1
ATOM 1422 O O . VAL A 1 191 ? -10.024 -13.787 4.197 1.00 92.00 191 VAL A O 1
ATOM 1425 N N . TYR A 1 192 ? -8.407 -12.395 4.931 1.00 85.94 192 TYR A N 1
ATOM 1426 C CA . TYR A 1 192 ? -7.291 -13.318 4.844 1.00 85.94 192 TYR A CA 1
ATOM 1427 C C . TYR A 1 192 ? -6.723 -13.525 6.249 1.00 85.94 192 TYR A C 1
ATOM 1429 O O . TYR A 1 192 ? -6.262 -12.582 6.886 1.00 85.94 192 TYR A O 1
ATOM 1437 N N . GLU A 1 193 ? -6.801 -14.750 6.767 1.00 88.56 193 GLU A N 1
ATOM 1438 C CA . GLU A 1 193 ? -6.289 -15.061 8.102 1.00 88.56 193 GLU A CA 1
ATOM 1439 C C . GLU A 1 193 ? -4.764 -15.199 8.049 1.00 88.56 193 GLU A C 1
ATOM 1441 O O . GLU A 1 193 ? -4.226 -16.153 7.489 1.00 88.56 193 GLU A O 1
ATOM 1446 N N . VAL A 1 194 ? -4.084 -14.222 8.636 1.00 82.75 194 VAL A N 1
ATOM 1447 C CA . VAL A 1 194 ? -2.651 -14.237 8.906 1.00 82.75 194 VAL A CA 1
ATOM 1448 C C . VAL A 1 194 ? -2.434 -15.121 10.137 1.00 82.75 194 VAL A C 1
ATOM 1450 O O . VAL A 1 194 ? -3.053 -14.924 11.180 1.00 82.75 194 VAL A O 1
ATOM 1453 N N . ASP A 1 195 ? -1.607 -16.145 10.016 1.00 79.06 195 ASP A N 1
ATOM 1454 C CA . ASP A 1 195 ? -1.164 -17.011 11.104 1.00 79.06 195 ASP A CA 1
ATOM 1455 C C . ASP A 1 195 ? -0.256 -16.282 12.123 1.00 79.06 195 ASP A C 1
ATOM 1457 O O . ASP A 1 195 ? 0.173 -15.147 11.898 1.00 79.06 195 ASP A O 1
ATOM 1461 N N . PRO A 1 196 ? 0.071 -16.921 13.265 1.00 79.62 196 PRO A N 1
ATOM 1462 C CA . PRO A 1 196 ? 0.966 -16.332 14.249 1.00 79.62 196 PRO A CA 1
ATOM 1463 C C . PRO A 1 196 ? 2.366 -16.071 13.675 1.00 79.62 196 PRO A C 1
ATOM 1465 O O . PRO A 1 196 ? 2.878 -16.814 12.824 1.00 79.62 196 PRO A O 1
ATOM 1468 N N . VAL A 1 197 ? 3.014 -15.027 14.189 1.00 71.62 197 VAL A N 1
ATOM 1469 C CA . VAL A 1 197 ? 4.435 -14.756 13.959 1.00 71.62 197 VAL A CA 1
ATOM 1470 C C . VAL A 1 197 ? 5.236 -15.986 14.407 1.00 71.62 197 VAL A C 1
ATOM 1472 O O . VAL A 1 197 ? 5.003 -16.534 15.481 1.00 71.62 197 VAL A O 1
ATOM 1475 N N . SER A 1 198 ? 6.116 -16.498 13.548 1.00 58.34 198 SER A N 1
ATOM 1476 C CA . SER A 1 198 ? 6.810 -17.768 13.787 1.00 58.34 198 SER A CA 1
ATOM 1477 C C . SER A 1 198 ? 8.106 -17.545 14.565 1.00 58.34 198 SER A C 1
ATOM 1479 O O . SER A 1 198 ? 8.880 -16.671 14.201 1.00 58.34 198 SER A O 1
ATOM 1481 N N . ASP A 1 199 ? 8.352 -18.374 15.585 1.00 52.19 199 ASP A N 1
ATOM 1482 C CA . ASP A 1 199 ? 9.569 -18.363 16.420 1.00 52.19 199 ASP A CA 1
ATOM 1483 C C . ASP A 1 199 ? 10.675 -19.344 15.954 1.00 52.19 199 ASP A C 1
ATOM 1485 O O . ASP A 1 199 ? 11.677 -19.510 16.653 1.00 52.19 199 ASP A O 1
ATOM 1489 N N . ALA A 1 200 ? 10.514 -20.072 14.836 1.00 46.69 200 ALA A N 1
ATOM 1490 C CA . ALA A 1 200 ? 11.344 -21.256 14.557 1.00 46.69 200 ALA A CA 1
ATOM 1491 C C . ALA A 1 200 ? 11.972 -21.316 13.138 1.00 46.69 200 ALA A C 1
ATOM 1493 O O . ALA A 1 200 ? 11.233 -21.384 12.153 1.00 46.69 200 ALA A O 1
ATOM 1494 N N . PRO A 1 201 ? 13.314 -21.465 13.018 1.00 45.44 201 PRO A N 1
ATOM 1495 C CA . PRO A 1 201 ? 14.051 -21.519 11.744 1.00 45.44 201 PRO A CA 1
ATOM 1496 C C . PRO A 1 201 ? 13.893 -22.810 10.909 1.00 45.44 201 PRO A C 1
ATOM 1498 O O . PRO A 1 201 ? 14.619 -22.993 9.933 1.00 45.44 201 PRO A O 1
ATOM 1501 N N . THR A 1 202 ? 13.042 -23.769 11.292 1.00 46.12 202 THR A N 1
ATOM 1502 C CA . THR A 1 202 ? 13.168 -25.167 10.812 1.00 46.12 202 THR A CA 1
ATOM 1503 C C . THR A 1 202 ? 11.867 -25.884 10.450 1.00 46.12 202 THR A C 1
ATOM 1505 O O . THR A 1 202 ? 11.888 -27.095 10.224 1.00 46.12 202 THR A O 1
ATOM 1508 N N . ALA A 1 203 ? 10.731 -25.190 10.344 1.00 42.31 203 ALA A N 1
ATOM 1509 C CA . ALA A 1 203 ? 9.511 -25.838 9.865 1.00 42.31 203 ALA A CA 1
ATOM 1510 C C . ALA A 1 203 ? 9.664 -26.228 8.375 1.00 42.31 203 ALA A C 1
ATOM 1512 O O . ALA A 1 203 ? 9.905 -25.347 7.544 1.00 42.31 203 ALA A O 1
ATOM 1513 N N . PRO A 1 204 ? 9.516 -27.516 7.998 1.00 44.72 204 PRO A N 1
ATOM 1514 C CA . PRO A 1 204 ? 9.389 -27.884 6.594 1.00 44.72 204 PRO A CA 1
ATOM 1515 C C . PRO A 1 204 ? 8.187 -27.144 6.002 1.00 44.72 204 PRO A C 1
ATOM 1517 O O . PRO A 1 204 ? 7.161 -26.995 6.668 1.00 44.72 204 PRO A O 1
ATOM 1520 N N . LEU A 1 205 ? 8.302 -26.683 4.755 1.00 43.78 205 LEU A N 1
ATOM 1521 C CA . LEU A 1 205 ? 7.179 -26.069 4.050 1.00 43.78 205 LEU A CA 1
ATOM 1522 C C . LEU A 1 205 ? 5.941 -26.996 4.087 1.00 43.78 205 LEU A C 1
ATOM 1524 O O . LEU A 1 205 ? 6.092 -28.197 3.842 1.00 43.78 205 LEU A O 1
ATOM 1528 N N . PRO A 1 206 ? 4.733 -26.450 4.339 1.00 52.69 206 PRO A N 1
ATOM 1529 C CA . PRO A 1 206 ? 4.417 -25.027 4.476 1.00 52.69 206 PRO A CA 1
ATOM 1530 C C . PRO A 1 206 ? 4.308 -24.589 5.951 1.00 52.69 206 PRO A C 1
ATOM 1532 O O . PRO A 1 206 ? 3.447 -25.056 6.692 1.00 52.69 206 PRO A O 1
ATOM 1535 N N . ALA A 1 207 ? 5.175 -23.660 6.363 1.00 51.25 207 ALA A N 1
ATOM 1536 C CA . ALA A 1 207 ? 5.095 -22.964 7.648 1.00 51.25 207 ALA A CA 1
ATOM 1537 C C . ALA A 1 207 ? 3.990 -21.871 7.631 1.00 51.25 207 ALA A C 1
ATOM 1539 O O . ALA A 1 207 ? 3.610 -21.436 6.543 1.00 51.25 207 ALA A O 1
ATOM 1540 N N . PRO A 1 208 ? 3.520 -21.372 8.793 1.00 53.62 208 PRO A N 1
ATOM 1541 C CA . PRO A 1 208 ? 2.371 -20.454 8.894 1.00 53.62 208 PRO A CA 1
ATOM 1542 C C . PRO A 1 208 ? 2.635 -19.058 8.282 1.00 53.62 208 PRO A C 1
ATOM 1544 O O . PRO A 1 208 ? 3.782 -18.609 8.295 1.00 53.62 208 PRO A O 1
ATOM 1547 N N . VAL A 1 209 ? 1.612 -18.381 7.750 1.00 50.34 209 VAL A N 1
ATOM 1548 C CA . VAL A 1 209 ? 1.674 -17.040 7.116 1.00 50.34 209 VAL A CA 1
ATOM 1549 C C . VAL A 1 209 ? 1.689 -15.929 8.168 1.00 50.34 209 VAL A C 1
ATOM 1551 O O . VAL A 1 209 ? 0.701 -15.780 8.852 1.00 50.34 209 VAL A O 1
ATOM 1554 N N . ASN A 1 210 ? 2.710 -15.092 8.301 1.00 61.97 210 ASN A N 1
ATOM 1555 C CA . ASN A 1 210 ? 2.648 -13.895 9.166 1.00 61.97 210 ASN A CA 1
ATOM 1556 C C . ASN A 1 210 ? 3.069 -12.660 8.369 1.00 61.97 210 ASN A C 1
ATOM 1558 O O . ASN A 1 210 ? 3.709 -12.859 7.358 1.00 61.97 210 ASN A O 1
ATOM 1562 N N . ASN A 1 211 ? 2.703 -11.440 8.772 1.00 65.94 211 ASN A N 1
ATOM 1563 C CA . ASN A 1 211 ? 3.215 -10.192 8.182 1.00 65.94 211 ASN A CA 1
ATOM 1564 C C . ASN A 1 211 ? 3.050 -10.062 6.642 1.00 65.94 211 ASN A C 1
ATOM 1566 O O . ASN A 1 211 ? 4.015 -10.246 5.904 1.00 65.94 211 ASN A O 1
ATOM 1570 N N . VAL A 1 212 ? 1.831 -9.832 6.123 1.00 70.44 212 VAL A N 1
ATOM 1571 C CA . VAL A 1 212 ? 1.611 -9.694 4.663 1.00 70.44 212 VAL A CA 1
ATOM 1572 C C . VAL A 1 212 ? 2.089 -8.330 4.175 1.00 70.44 212 VAL A C 1
ATOM 1574 O O . VAL A 1 212 ? 1.504 -7.321 4.535 1.00 70.44 212 VAL A O 1
ATOM 1577 N N . GLU A 1 213 ? 3.060 -8.340 3.265 1.00 75.75 213 GLU A N 1
ATOM 1578 C CA . GLU A 1 213 ? 3.889 -7.169 2.904 1.00 75.75 213 GLU A CA 1
ATOM 1579 C C . GLU A 1 213 ? 3.908 -6.925 1.388 1.00 75.75 213 GLU A C 1
ATOM 1581 O O . GLU A 1 213 ? 4.615 -6.096 0.821 1.00 75.75 213 GLU A O 1
ATOM 1586 N N . GLY A 1 214 ? 3.127 -7.718 0.658 1.00 78.44 214 GLY A N 1
ATOM 1587 C CA . GLY A 1 214 ? 2.990 -7.524 -0.768 1.00 78.44 214 GLY A CA 1
ATOM 1588 C C . GLY A 1 214 ? 1.980 -8.449 -1.411 1.00 78.44 214 GLY A C 1
ATOM 1589 O O . GLY A 1 214 ? 1.656 -9.539 -0.937 1.00 78.44 214 GLY A O 1
ATOM 1590 N N . ILE A 1 215 ? 1.480 -7.994 -2.555 1.00 82.62 215 ILE A N 1
ATOM 1591 C CA . ILE A 1 215 ? 0.461 -8.690 -3.332 1.00 82.62 215 ILE A CA 1
ATOM 1592 C C . ILE A 1 215 ? 0.649 -8.443 -4.828 1.00 82.62 215 ILE A C 1
ATOM 1594 O O . ILE A 1 215 ? 0.943 -7.327 -5.274 1.00 82.62 215 ILE A O 1
ATOM 1598 N N . THR A 1 216 ? 0.450 -9.478 -5.640 1.00 77.81 216 THR A N 1
ATOM 1599 C CA . THR A 1 216 ? 0.389 -9.349 -7.099 1.00 77.81 216 THR A CA 1
ATOM 1600 C C . THR A 1 216 ? -0.471 -10.434 -7.738 1.00 77.81 216 THR A C 1
ATOM 1602 O O . THR A 1 216 ? -0.583 -11.543 -7.221 1.00 77.81 216 THR A O 1
ATOM 1605 N N . TRP A 1 217 ? -1.088 -10.144 -8.885 1.00 73.00 217 TRP A N 1
ATOM 1606 C CA . TRP A 1 217 ? -1.769 -11.177 -9.666 1.00 73.00 217 TRP A CA 1
ATOM 1607 C C . TRP A 1 217 ? -0.755 -12.105 -10.336 1.00 73.00 217 TRP A C 1
ATOM 1609 O O . TRP A 1 217 ? 0.233 -11.657 -10.917 1.00 73.00 217 TRP A O 1
ATOM 1619 N N . GLY A 1 218 ? -1.040 -13.402 -10.292 1.00 60.28 218 GLY A N 1
ATOM 1620 C CA . GLY A 1 218 ? -0.334 -14.427 -11.046 1.00 60.28 218 GLY A CA 1
ATOM 1621 C C . GLY A 1 218 ? -1.062 -14.813 -12.345 1.00 60.28 218 GLY A C 1
ATOM 1622 O O . GLY A 1 218 ? -2.004 -14.138 -12.778 1.00 60.28 218 GLY A O 1
ATOM 1623 N N . PRO A 1 219 ? -0.621 -15.894 -13.017 1.00 61.81 219 PRO A N 1
ATOM 1624 C CA . PRO A 1 219 ? -1.219 -16.349 -14.267 1.00 61.81 219 PRO A CA 1
ATOM 1625 C C . PRO A 1 219 ? -2.683 -16.795 -14.120 1.00 61.81 219 PRO A C 1
ATOM 1627 O O . PRO A 1 219 ? -3.197 -17.103 -13.045 1.00 61.81 219 PRO A O 1
ATOM 1630 N N . ASN A 1 220 ? -3.368 -16.895 -15.258 1.00 71.56 220 ASN A N 1
ATOM 1631 C CA . ASN A 1 220 ? -4.690 -17.514 -15.305 1.00 71.56 220 ASN A CA 1
ATOM 1632 C C . ASN A 1 220 ? -4.568 -19.005 -14.986 1.00 71.56 220 ASN A C 1
ATOM 1634 O O . ASN A 1 220 ? -3.747 -19.694 -15.590 1.00 71.56 220 ASN A O 1
ATOM 1638 N N . LEU A 1 221 ? -5.415 -19.507 -14.090 1.00 65.25 221 LEU A N 1
ATOM 1639 C CA . LEU A 1 221 ? -5.473 -20.933 -13.793 1.00 65.25 221 LEU A CA 1
ATOM 1640 C C . LEU A 1 221 ? -6.320 -21.662 -14.852 1.00 65.25 221 LEU A C 1
ATOM 1642 O O . LEU A 1 221 ? -7.274 -21.072 -15.373 1.00 65.25 221 LEU A O 1
ATOM 1646 N N . PRO A 1 222 ? -6.033 -22.946 -15.154 1.00 61.53 222 PRO A N 1
ATOM 1647 C CA . PRO A 1 222 ? -6.766 -23.719 -16.165 1.00 61.53 222 PRO A CA 1
ATOM 1648 C C . PRO A 1 222 ? -8.292 -23.745 -15.966 1.00 61.53 222 PRO A C 1
ATOM 1650 O O . PRO A 1 222 ? -9.036 -23.795 -16.938 1.00 61.53 222 PRO A O 1
ATOM 1653 N N . GLY A 1 223 ? -8.766 -23.639 -14.718 1.00 67.31 223 GLY A N 1
ATOM 1654 C CA . GLY A 1 223 ? -10.192 -23.566 -14.365 1.00 67.31 223 GLY A CA 1
ATOM 1655 C C . GLY A 1 223 ? -10.861 -22.199 -14.578 1.00 67.31 223 GLY A C 1
ATOM 1656 O O . GLY A 1 223 ? -11.990 -22.002 -14.145 1.00 67.31 223 GLY A O 1
ATOM 1657 N N . GLY A 1 224 ? -10.182 -21.224 -15.194 1.00 65.69 224 GLY A N 1
ATOM 1658 C CA . GLY A 1 224 ? -10.730 -19.892 -15.491 1.00 65.69 224 GLY A CA 1
ATOM 1659 C C . GLY A 1 224 ? -10.642 -18.872 -14.345 1.00 65.69 224 GLY A C 1
ATOM 1660 O O . GLY A 1 224 ? -10.858 -17.676 -14.582 1.00 65.69 224 GLY A O 1
ATOM 1661 N N . SER A 1 225 ? -10.284 -19.330 -13.144 1.00 70.56 225 SER A N 1
ATOM 1662 C CA . SER A 1 225 ? -9.910 -18.518 -11.980 1.00 70.56 225 SER A CA 1
ATOM 1663 C C . SER A 1 225 ? -8.577 -17.789 -12.207 1.00 70.56 225 SER A C 1
ATOM 1665 O O . SER A 1 225 ? -7.779 -18.159 -13.074 1.00 70.56 225 SER A O 1
ATOM 1667 N N . ARG A 1 226 ? -8.322 -16.727 -11.443 1.00 69.25 226 ARG A N 1
ATOM 1668 C CA . ARG A 1 226 ? -7.032 -16.013 -11.427 1.00 69.25 226 ARG A CA 1
ATOM 1669 C C . ARG A 1 226 ? -6.216 -16.471 -10.229 1.00 69.25 226 ARG A C 1
ATOM 1671 O O . ARG A 1 226 ? -6.805 -16.676 -9.173 1.00 69.25 226 ARG A O 1
ATOM 1678 N N . SER A 1 227 ? -4.898 -16.613 -10.364 1.00 67.12 227 SER A N 1
ATOM 1679 C CA . SER A 1 227 ? -4.057 -16.754 -9.177 1.00 67.12 227 SER A CA 1
ATOM 1680 C C . SER A 1 227 ? -3.686 -15.389 -8.611 1.00 67.12 227 SER A C 1
ATOM 1682 O O . SER A 1 227 ? -3.483 -14.432 -9.355 1.00 67.12 227 SER A O 1
ATOM 1684 N N . LEU A 1 228 ? -3.609 -15.301 -7.293 1.00 71.62 228 LEU A N 1
ATOM 1685 C CA . LEU A 1 228 ? -3.137 -14.143 -6.549 1.00 71.62 228 LEU A CA 1
ATOM 1686 C C . LEU A 1 228 ? -1.968 -14.608 -5.688 1.00 71.62 228 LEU A C 1
ATOM 1688 O O . LEU A 1 228 ? -2.050 -15.661 -5.058 1.00 71.62 228 LEU A O 1
ATOM 1692 N N . VAL A 1 229 ? -0.882 -13.853 -5.711 1.00 73.12 229 VAL A N 1
ATOM 1693 C CA . VAL A 1 229 ? 0.323 -14.119 -4.934 1.00 73.12 229 VAL A CA 1
ATOM 1694 C C . VAL A 1 229 ? 0.383 -13.093 -3.818 1.00 73.12 229 VAL A C 1
ATOM 1696 O O . VAL A 1 229 ? 0.367 -11.896 -4.100 1.00 73.12 229 VAL A O 1
ATOM 1699 N N . LEU A 1 230 ? 0.445 -13.562 -2.579 1.00 74.69 230 LEU A N 1
ATOM 1700 C CA . LEU A 1 230 ? 0.798 -12.751 -1.417 1.00 74.69 230 LEU A CA 1
ATOM 1701 C C . LEU A 1 230 ? 2.230 -13.083 -1.016 1.00 74.69 230 LEU A C 1
ATOM 1703 O O . LEU A 1 230 ? 2.649 -14.235 -1.160 1.00 74.69 230 LEU A O 1
ATOM 1707 N N . VAL A 1 231 ? 2.959 -12.096 -0.515 1.00 78.00 231 VAL A N 1
ATOM 1708 C CA . VAL A 1 231 ? 4.260 -12.296 0.119 1.00 78.00 231 VAL A CA 1
ATOM 1709 C C . VAL A 1 231 ? 4.182 -11.838 1.565 1.00 78.00 231 VAL A C 1
ATOM 1711 O O . VAL A 1 231 ? 3.534 -10.832 1.854 1.00 78.00 231 VAL A O 1
ATOM 1714 N N . SER A 1 232 ? 4.808 -12.600 2.453 1.00 70.75 232 SER A N 1
ATOM 1715 C CA . SER A 1 232 ? 5.148 -12.118 3.782 1.00 70.75 232 SER A CA 1
ATOM 1716 C C . SER A 1 232 ? 6.595 -11.676 3.855 1.00 70.75 232 SER A C 1
ATOM 1718 O O . SER A 1 232 ? 7.439 -12.361 3.272 1.00 70.75 232 SER A O 1
ATOM 1720 N N . ASP A 1 233 ? 6.892 -10.606 4.586 1.00 65.69 233 ASP A N 1
ATOM 1721 C CA . ASP A 1 233 ? 8.275 -10.240 4.907 1.00 65.69 233 ASP A CA 1
ATOM 1722 C C . ASP A 1 233 ? 8.846 -11.122 6.034 1.00 65.69 233 ASP A C 1
ATOM 1724 O O . ASP A 1 233 ? 8.126 -11.838 6.736 1.00 65.69 233 ASP A O 1
ATOM 1728 N N . ASP A 1 234 ? 10.170 -11.113 6.178 1.00 63.09 234 ASP A N 1
ATOM 1729 C CA . ASP A 1 234 ? 10.894 -11.789 7.245 1.00 63.09 234 ASP A CA 1
ATOM 1730 C C . ASP A 1 234 ? 10.936 -11.003 8.570 1.00 63.09 234 ASP A C 1
ATOM 1732 O O . ASP A 1 234 ? 11.541 -11.484 9.534 1.00 63.09 234 ASP A O 1
ATOM 1736 N N . ASN A 1 235 ? 10.266 -9.843 8.642 1.00 65.44 235 ASN A N 1
ATOM 1737 C CA . ASN A 1 235 ? 10.206 -8.984 9.823 1.00 65.44 235 ASN A CA 1
ATOM 1738 C C . ASN A 1 235 ? 11.621 -8.585 10.290 1.00 65.44 235 ASN A C 1
ATOM 1740 O O . ASN A 1 235 ? 11.967 -8.699 11.471 1.00 65.44 235 ASN A O 1
ATOM 1744 N N . PHE A 1 236 ? 12.473 -8.186 9.339 1.00 62.06 236 PHE A N 1
ATOM 1745 C CA . PHE A 1 236 ? 13.890 -7.840 9.528 1.00 62.06 236 PHE A CA 1
ATOM 1746 C C . PHE A 1 236 ? 14.745 -8.968 10.136 1.00 62.06 236 PHE A C 1
ATOM 1748 O O . PHE A 1 236 ? 15.721 -8.721 10.854 1.00 62.06 236 PHE A O 1
ATOM 1755 N N . GLY A 1 237 ? 14.359 -10.224 9.906 1.00 54.41 237 GLY A N 1
ATOM 1756 C CA . GLY A 1 237 ? 14.978 -11.403 10.518 1.00 54.41 237 GLY A CA 1
ATOM 1757 C C . GLY A 1 237 ? 14.742 -11.531 12.029 1.00 54.41 237 GLY A C 1
ATOM 1758 O O . GLY A 1 237 ? 15.348 -12.396 12.677 1.00 54.41 237 GLY A O 1
ATOM 1759 N N . PHE A 1 238 ? 13.867 -10.704 12.615 1.00 52.19 238 PHE A N 1
ATOM 1760 C CA . PHE A 1 238 ? 13.471 -10.835 14.013 1.00 52.19 238 PHE A CA 1
ATOM 1761 C C . PHE A 1 238 ? 12.829 -12.211 14.238 1.00 52.19 238 PHE A C 1
ATOM 1763 O O . PHE A 1 238 ? 12.030 -12.686 13.434 1.00 52.19 238 PHE A O 1
ATOM 1770 N N . ASN A 1 239 ? 13.222 -12.888 15.320 1.00 55.00 239 ASN A N 1
ATOM 1771 C CA . ASN A 1 239 ? 12.804 -14.258 15.644 1.00 55.00 239 ASN A CA 1
ATOM 1772 C C . ASN A 1 239 ? 12.976 -15.289 14.510 1.00 55.00 239 ASN A C 1
ATOM 1774 O O . ASN A 1 239 ? 12.306 -16.318 14.496 1.00 55.00 239 ASN A O 1
ATOM 1778 N N . SER A 1 240 ? 13.946 -15.087 13.611 1.00 58.97 240 SER A N 1
ATOM 1779 C CA . SER A 1 240 ? 14.188 -15.982 12.465 1.00 58.97 240 SER A CA 1
ATOM 1780 C C . SER A 1 240 ? 13.028 -16.023 11.462 1.00 58.97 240 SER A C 1
ATOM 1782 O O . SER A 1 240 ? 12.747 -17.081 10.890 1.00 58.97 240 SER A O 1
ATOM 1784 N N . GLY A 1 241 ? 12.346 -14.890 11.257 1.00 54.28 241 GLY A N 1
ATOM 1785 C CA . GLY A 1 241 ? 11.353 -14.743 10.198 1.00 54.28 241 GLY A CA 1
ATOM 1786 C C . GLY A 1 241 ? 11.904 -15.143 8.824 1.00 54.28 241 GLY A C 1
ATOM 1787 O O . GLY A 1 241 ? 13.109 -15.129 8.573 1.00 54.28 241 GLY A O 1
ATOM 1788 N N . LEU A 1 242 ? 11.006 -15.576 7.940 1.00 61.38 242 LEU A N 1
ATOM 1789 C CA . LEU A 1 242 ? 11.330 -15.979 6.573 1.00 61.38 242 LEU A CA 1
ATOM 1790 C C . LEU A 1 242 ? 10.326 -15.329 5.632 1.00 61.38 242 LEU A C 1
ATOM 1792 O O . LEU A 1 242 ? 9.122 -15.440 5.871 1.00 61.38 242 LEU A O 1
ATOM 1796 N N . THR A 1 243 ? 10.808 -14.776 4.521 1.00 63.75 243 THR A N 1
ATOM 1797 C CA . THR A 1 243 ? 9.941 -14.369 3.416 1.00 63.75 243 THR A CA 1
ATOM 1798 C C . THR A 1 243 ? 9.208 -15.591 2.859 1.00 63.75 243 THR A C 1
ATOM 1800 O O . THR A 1 243 ? 9.839 -16.592 2.498 1.00 63.75 243 THR A O 1
ATOM 1803 N N . LYS A 1 244 ? 7.876 -15.539 2.761 1.00 67.94 244 LYS A N 1
ATOM 1804 C CA . LYS A 1 244 ? 7.055 -16.642 2.221 1.00 67.94 244 LYS A CA 1
ATOM 1805 C C . LYS A 1 244 ? 6.141 -16.143 1.119 1.00 67.94 244 LYS A C 1
ATOM 1807 O O . LYS A 1 244 ? 5.742 -14.989 1.109 1.00 67.94 244 LYS A O 1
ATOM 1812 N N . PHE A 1 245 ? 5.779 -17.041 0.205 1.00 66.56 245 PHE A N 1
ATOM 1813 C CA . PHE A 1 245 ? 4.846 -16.756 -0.882 1.00 66.56 245 PHE A CA 1
ATOM 1814 C C . PHE A 1 245 ? 3.619 -17.659 -0.782 1.00 66.56 245 PHE A C 1
ATOM 1816 O O . PHE A 1 245 ? 3.741 -18.884 -0.711 1.00 66.56 245 PHE A O 1
ATOM 1823 N N . HIS A 1 246 ? 2.436 -17.056 -0.837 1.00 67.56 246 HIS A N 1
ATOM 1824 C CA . HIS A 1 246 ? 1.154 -17.750 -0.780 1.00 67.56 246 HIS A CA 1
ATOM 1825 C C . HIS A 1 246 ? 0.423 -17.607 -2.107 1.00 67.56 246 HIS A C 1
ATOM 1827 O O . HIS A 1 246 ? 0.303 -16.510 -2.647 1.00 67.56 246 HIS A O 1
ATOM 1833 N N . LEU A 1 247 ? -0.067 -18.729 -2.636 1.00 70.19 247 LEU A N 1
ATOM 1834 C CA . LEU A 1 247 ? -0.770 -18.790 -3.913 1.00 70.19 247 LEU A CA 1
ATOM 1835 C C . LEU A 1 247 ? -2.254 -19.044 -3.661 1.00 70.19 247 LEU A C 1
ATOM 1837 O O . LEU A 1 247 ? -2.646 -20.122 -3.220 1.00 70.19 247 LEU A O 1
ATOM 1841 N N . LEU A 1 248 ? -3.083 -18.055 -3.971 1.00 68.38 248 LEU A N 1
ATOM 1842 C CA . LEU A 1 248 ? -4.534 -18.120 -3.839 1.00 68.38 248 LEU A CA 1
ATOM 1843 C C . LEU A 1 248 ? -5.182 -18.229 -5.218 1.00 68.38 248 LEU A C 1
ATOM 1845 O O . LEU A 1 248 ? -4.669 -17.693 -6.197 1.00 68.38 248 LEU A O 1
ATOM 1849 N N . SER A 1 249 ? -6.334 -18.893 -5.304 1.00 68.19 249 SER A N 1
ATOM 1850 C CA . SER A 1 249 ? -7.177 -18.908 -6.504 1.00 68.19 249 SER A CA 1
ATOM 1851 C C . SER A 1 249 ? -8.414 -18.047 -6.272 1.00 68.19 249 SER A C 1
ATOM 1853 O O . SER A 1 249 ? -9.250 -18.377 -5.436 1.00 68.19 249 SER A O 1
ATOM 1855 N N . VAL A 1 250 ? -8.577 -16.989 -7.062 1.00 67.69 250 VAL A N 1
ATOM 1856 C CA . VAL A 1 250 ? -9.748 -16.105 -7.052 1.00 67.69 250 VAL A CA 1
ATOM 1857 C C . VAL A 1 250 ? -10.695 -16.513 -8.184 1.00 67.69 250 VAL A C 1
ATOM 1859 O O . VAL A 1 250 ? -10.358 -16.411 -9.369 1.00 67.69 250 VAL A O 1
ATOM 1862 N N . GLY A 1 251 ? -11.873 -17.026 -7.820 1.00 62.72 251 GLY A N 1
ATOM 1863 C CA . GLY A 1 251 ? -12.889 -17.513 -8.759 1.00 62.72 251 GLY A CA 1
ATOM 1864 C C . GLY A 1 251 ? -13.575 -16.406 -9.570 1.00 62.72 251 GLY A C 1
ATOM 1865 O O . GLY A 1 251 ? -13.544 -15.227 -9.219 1.00 62.72 251 GLY A O 1
ATOM 1866 N N . ARG A 1 252 ? -14.245 -16.783 -10.667 1.00 55.59 252 ARG A N 1
ATOM 1867 C CA . ARG A 1 252 ? -15.153 -15.882 -11.398 1.00 55.59 252 ARG A CA 1
ATOM 1868 C C . ARG A 1 252 ? -16.512 -15.844 -10.695 1.00 55.59 252 ARG A C 1
ATOM 1870 O O . ARG A 1 252 ? -17.364 -16.673 -10.987 1.00 55.59 252 ARG A O 1
ATOM 1877 N N . GLY A 1 253 ? -16.721 -14.880 -9.801 1.00 44.03 253 GLY A N 1
ATOM 1878 C CA . GLY A 1 253 ? -18.048 -14.632 -9.233 1.00 44.03 253 GLY A CA 1
ATOM 1879 C C . GLY A 1 253 ? -18.055 -13.687 -8.039 1.00 44.03 253 GLY A C 1
ATOM 1880 O O . GLY A 1 253 ? -18.062 -14.136 -6.904 1.00 44.03 253 GLY A O 1
ATOM 1881 N N . LEU A 1 254 ? -18.111 -12.381 -8.305 1.00 34.38 254 LEU A N 1
ATOM 1882 C CA . LEU A 1 254 ? -18.746 -11.423 -7.400 1.00 34.38 254 LEU A CA 1
ATOM 1883 C C . LEU A 1 254 ? -20.197 -11.294 -7.870 1.00 34.38 254 LEU A C 1
ATOM 1885 O O . LEU A 1 254 ? -20.503 -10.466 -8.727 1.00 34.38 254 LEU A O 1
ATOM 1889 N N . THR A 1 255 ? -21.077 -12.160 -7.377 1.00 25.84 255 THR A N 1
ATOM 1890 C CA . THR A 1 255 ? -22.522 -11.942 -7.473 1.00 25.84 255 THR A CA 1
ATOM 1891 C C . THR A 1 255 ? -22.984 -11.301 -6.177 1.00 25.84 255 THR A C 1
ATOM 1893 O O . THR A 1 255 ? -23.020 -11.944 -5.132 1.00 25.84 255 THR A O 1
ATOM 1896 N N . LYS A 1 256 ? -23.336 -10.013 -6.258 1.00 25.39 256 LYS A N 1
ATOM 1897 C CA . LYS A 1 256 ? -24.166 -9.345 -5.257 1.00 25.39 256 LYS A CA 1
ATOM 1898 C C . LYS A 1 256 ? -25.487 -10.111 -5.191 1.00 25.39 256 LYS A C 1
ATOM 1900 O O . LYS A 1 256 ? -26.260 -10.065 -6.146 1.00 25.39 256 LYS A O 1
ATOM 1905 N N . HIS A 1 257 ? -25.733 -10.816 -4.096 1.00 23.94 257 HIS A N 1
ATOM 1906 C CA . HIS A 1 257 ? -27.098 -11.152 -3.723 1.00 23.94 257 HIS A CA 1
ATOM 1907 C C . HIS A 1 257 ? -27.636 -9.928 -2.986 1.00 23.94 257 HIS A C 1
ATOM 1909 O O . HIS A 1 257 ? -27.172 -9.601 -1.896 1.00 23.94 257 HIS A O 1
ATOM 1915 N N . SER A 1 258 ? -28.493 -9.179 -3.681 1.00 37.53 258 SER A N 1
ATOM 1916 C CA . SER A 1 258 ? -29.394 -8.198 -3.073 1.00 37.53 258 SER A CA 1
ATOM 1917 C C . SER A 1 258 ? -30.312 -8.868 -2.064 1.00 37.53 258 SER A C 1
ATOM 1919 O O . SER A 1 258 ? -30.763 -9.989 -2.401 1.00 37.53 258 SER A O 1
#

Nearest PDB structures (foldseek):
  8tah-assembly1_C  TM=3.834E-01  e=1.557E-03  Bos taurus
  3ukr-assembly1_C  TM=3.116E-01  e=6.401E-04  Bos taurus
  6qzh-assembly1_A  TM=3.861E-01  e=8.709E-02  Homo sapiens
  6j4e-assembly1_B  TM=7.599E-01  e=2.742E+00  Arabidopsis thaliana
  7d11-assembly1_A  TM=6.956E-01  e=7.402E+00  Arabidopsis thaliana

Foldseek 3Di:
DDDDDPPPDDWDDWDWDKDWDQFLCAVHWGWMWTWTFTDDPPHTPDPDTDTPDIAGAADPVFHTDDRNLWGWADKDQAPPNQWMWTWTPFALLVQGFIWIFIAGPNNGGDDTQDDPPQQRFDADPVSDTQTHGDGPWQFQEWEADPNRQKIKTKTQFATNVQDDAAAQQDKGFIKIWIAGPVPSDGLDIDTDIFHHDHLDQDDDPPDGHHGFRYKYWDDQDPVRWTKIKTWHDQPVCVSNRDIDIDIDTHDPDPDDPD

InterPro domains:
  IPR011042 Six-bladed beta-propeller, TolB-like [G3DSA:2.120.10.30] (59-250)
  IPR027372 Phytase-like domain [PF13449] (15-199)
  IPR027372 Phytase-like domain [PF13449] (207-236)

Secondary structure (DSSP, 8-state):
-PPP-----PPP-PEEEEEE----SSSS-SEEEEEEE-EETTEESSSS-EEEEEEEPB-TTSSBPPTTS--EEEEEEPTTSS-EEEEE--BTTTTBPPEEEEE-TTS-EEEEEPPPGGGS-EE-TTS-EEESPPTTSS--EEEE-TTS-EEEEE-SS--TTT-PPP-SS--EEEEEEEEETTT--EEEEEEEEEPPPP--TTPPSSPPP--EEEEEEEEEPTTSPEEEEEEE--GGGGGG---EEEEEEE-S------

Radius of gyration: 20.42 Å; Cα contacts (8 Å, |Δi|>4): 643; chains: 1; bounding box: 57×49×80 Å

pLDDT: mean 80.6, std 19.31, range [23.94, 98.62]